Protein 6D12 (pdb70)

Structure (mmCIF, N/CA/C/O backbone):
data_6D12
#
_entry.id   6D12
#
_cell.length_a   47.910
_cell.length_b   34.030
_cell.length_c   95.010
_cell.angle_alpha   90.000
_cell.angle_beta   95.180
_cell.angle_gamma   90.000
#
_symmetry.space_group_name_H-M   'P 1 21 1'
#
loop_
_entity.id
_entity.type
_entity.pdbx_description
1 polymer 'La-related protein 7'
2 polymer 'human 7SK RNA stem-loop 4'
3 water water
#
loop_
_atom_site.group_PDB
_atom_site.id
_atom_site.type_symbol
_atom_site.label_atom_id
_atom_site.label_alt_id
_atom_site.label_comp_id
_atom_site.label_asym_id
_atom_site.label_entity_id
_atom_site.label_seq_id
_atom_site.pdbx_PDB_ins_code
_atom_site.Cartn_x
_atom_site.Car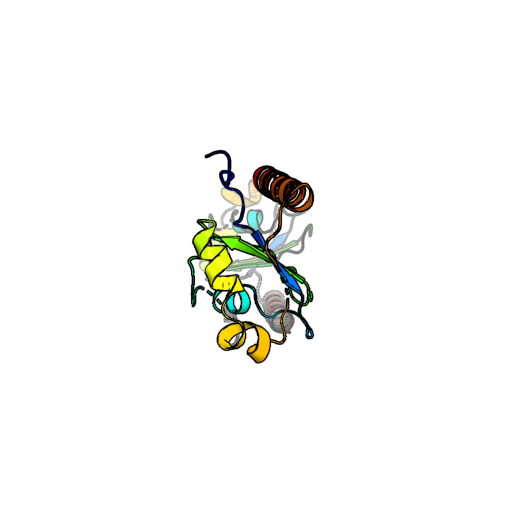tn_y
_atom_site.Cartn_z
_atom_site.occupancy
_atom_site.B_iso_or_equiv
_atom_site.auth_seq_id
_atom_site.auth_comp_id
_atom_site.auth_asym_id
_atom_site.auth_atom_id
_atom_site.pdbx_PDB_model_num
ATOM 1 N N . ALA A 1 3 ? 4.144 -15.766 28.268 1.00 53.07 446 ALA A N 1
ATOM 2 C CA . ALA A 1 3 ? 5.032 -16.875 28.593 1.00 54.90 446 ALA A CA 1
ATOM 3 C C . ALA A 1 3 ? 6.385 -16.748 27.894 1.00 58.74 446 ALA A C 1
ATOM 4 O O . ALA A 1 3 ? 7.385 -17.255 28.401 1.00 65.09 446 ALA A O 1
ATOM 6 N N . THR A 1 4 ? 6.425 -16.069 26.737 1.00 55.54 447 THR A N 1
ATOM 7 C CA . THR A 1 4 ? 7.618 -16.080 25.896 1.00 51.09 447 THR A CA 1
ATOM 8 C C . THR A 1 4 ? 8.084 -14.698 25.450 1.00 50.18 447 THR A C 1
ATOM 9 O O . THR A 1 4 ? 9.048 -14.609 24.680 1.00 48.52 447 THR A O 1
ATOM 13 N N . GLY A 1 5 ? 7.448 -13.621 25.902 1.00 46.76 448 GLY A N 1
ATOM 14 C CA . GLY A 1 5 ? 7.955 -12.298 25.609 1.00 44.89 448 GLY A CA 1
ATOM 15 C C . GLY A 1 5 ? 7.259 -11.630 24.439 1.00 37.77 448 GLY A C 1
ATOM 16 O O . GLY A 1 5 ? 6.187 -12.048 24.001 1.00 39.04 448 GLY A O 1
ATOM 17 N N . PRO A 1 6 ? 7.840 -10.556 23.930 1.00 33.99 449 PRO A N 1
ATOM 18 C CA . PRO A 1 6 ? 7.155 -9.792 22.880 1.00 35.29 449 PRO A CA 1
ATOM 19 C C . PRO A 1 6 ? 7.212 -10.504 21.532 1.00 32.38 449 PRO A C 1
ATOM 20 O O . PRO A 1 6 ? 8.184 -11.181 21.192 1.00 34.78 449 PRO A O 1
ATOM 24 N N . GLN A 1 7 ? 6.127 -10.375 20.777 1.00 32.84 450 GLN A N 1
ATOM 25 C CA . GLN A 1 7 ? 5.946 -11.129 19.545 1.00 35.97 450 GLN A CA 1
ATOM 26 C C . GLN A 1 7 ? 6.523 -10.348 18.369 1.00 34.23 450 GLN A C 1
ATOM 27 O O . GLN A 1 7 ? 6.299 -9.144 18.244 1.00 35.15 450 GLN A O 1
ATOM 29 N N . PHE A 1 8 ? 7.260 -11.026 17.505 1.00 37.21 451 PHE A N 1
ATOM 30 C CA . PHE A 1 8 ? 7.889 -10.304 16.413 1.00 36.29 451 PHE A CA 1
ATOM 31 C C . PHE A 1 8 ? 6.853 -9.683 15.479 1.00 33.02 451 PHE A C 1
ATOM 32 O O . PHE A 1 8 ? 5.913 -10.349 15.044 1.00 37.76 451 PHE A O 1
ATOM 40 N N . VAL A 1 9 ? 7.038 -8.395 15.189 1.00 31.75 452 VAL A N 1
ATOM 41 C CA . VAL A 1 9 ? 6.376 -7.669 14.106 1.00 33.36 452 VAL A CA 1
ATOM 42 C C . VAL A 1 9 ? 7.455 -6.880 13.377 1.00 27.27 452 VAL A C 1
ATOM 43 O O . VAL A 1 9 ? 8.226 -6.165 14.020 1.00 29.86 452 VAL A O 1
ATOM 47 N N . SER A 1 10 ? 7.526 -6.994 12.049 1.00 24.34 453 SER A N 1
ATOM 48 C CA . SER A 1 10 ? 8.493 -6.188 11.300 1.00 28.95 453 SER A CA 1
ATOM 49 C C . SER A 1 10 ? 7.981 -4.767 11.123 1.00 28.21 453 SER A C 1
ATOM 50 O O . SER A 1 10 ? 6.776 -4.544 10.989 1.00 31.01 453 SER A O 1
ATOM 53 N N . GLY A 1 11 ? 8.902 -3.800 11.163 1.00 23.22 454 GLY A N 1
ATOM 54 C CA . GLY A 1 11 ? 8.536 -2.400 11.010 1.00 19.54 454 GLY A CA 1
ATOM 55 C C . GLY A 1 11 ? 8.170 -1.649 12.270 1.00 26.85 454 GLY A C 1
ATOM 56 O O . GLY A 1 11 ? 7.556 -0.576 12.176 1.00 34.75 454 GLY A O 1
ATOM 57 N N . VAL A 1 12 ? 8.492 -2.169 13.453 1.00 19.26 455 VAL A N 1
ATOM 58 C CA . VAL A 1 12 ? 8.043 -1.515 14.678 1.00 21.18 455 VAL A CA 1
ATOM 59 C C . VAL A 1 12 ? 9.207 -1.013 15.532 1.00 25.27 455 VAL A C 1
ATOM 60 O O . VAL A 1 12 ? 8.992 -0.638 16.683 1.00 37.25 455 VAL A O 1
ATOM 64 N N . ILE A 1 13 ? 10.432 -1.022 15.013 1.00 25.04 456 ILE A N 1
ATOM 65 C CA . ILE A 1 13 ? 11.617 -0.611 15.769 1.00 28.13 456 ILE A CA 1
ATOM 66 C C . ILE A 1 13 ? 12.208 0.613 15.076 1.00 29.01 456 ILE A C 1
ATOM 67 O O . ILE A 1 13 ? 12.667 0.526 13.931 1.00 28.16 456 ILE A O 1
ATOM 72 N N . VAL A 1 14 ? 12.181 1.750 15.756 1.00 25.94 457 VAL A N 1
ATOM 73 C CA . VAL A 1 14 ? 12.792 2.993 15.287 1.00 24.74 457 VAL A CA 1
ATOM 74 C C . VAL A 1 14 ? 14.096 3.201 16.037 1.00 28.34 457 VAL A C 1
ATOM 75 O O . VAL A 1 14 ? 14.107 3.218 17.274 1.00 34.97 457 VAL A O 1
ATOM 79 N N . LYS A 1 15 ? 15.191 3.380 15.304 1.00 31.79 458 LYS A N 1
ATOM 80 C CA . LYS A 1 15 ? 16.468 3.783 15.891 1.00 28.65 458 LYS A CA 1
ATOM 81 C C . LYS A 1 15 ? 16.634 5.296 15.811 1.00 27.10 458 LYS A C 1
ATOM 82 O O . LYS A 1 15 ? 16.451 5.891 14.744 1.00 33.00 458 LYS A O 1
ATOM 88 N N . ILE A 1 16 ? 16.989 5.909 16.938 1.00 32.33 459 ILE A N 1
ATOM 89 C CA . ILE A 1 16 ? 17.177 7.348 17.058 1.00 30.47 459 ILE A CA 1
ATOM 90 C C . ILE A 1 16 ? 18.660 7.619 17.273 1.00 35.60 459 ILE A C 1
ATOM 91 O O . ILE A 1 16 ? 19.290 7.007 18.150 1.00 33.89 459 ILE A O 1
ATOM 96 N N . ILE A 1 17 ? 19.206 8.524 16.452 1.00 38.76 460 ILE A N 1
ATOM 97 C CA . ILE A 1 17 ? 20.571 9.045 16.490 1.00 43.73 460 ILE A CA 1
ATOM 98 C C . ILE A 1 17 ? 20.478 10.527 16.846 1.00 44.21 460 ILE A C 1
ATOM 99 O O . ILE A 1 17 ? 19.522 11.208 16.459 1.00 44.27 460 ILE A O 1
ATOM 104 N N . SER A 1 18 ? 21.467 11.033 17.583 1.00 41.50 461 SER A N 1
ATOM 105 C CA . SER A 1 18 ? 21.401 12.409 18.064 1.00 48.01 461 SER A CA 1
ATOM 106 C C . SER A 1 18 ? 22.798 13.023 18.083 1.00 56.01 461 SER A C 1
ATOM 107 O O . SER A 1 18 ? 23.796 12.331 18.319 1.00 56.27 461 SER A O 1
ATOM 110 N N . THR A 1 19 ? 22.858 14.335 17.828 1.00 53.29 462 THR A N 1
ATOM 111 C CA . THR A 1 19 ? 24.132 15.041 17.886 1.00 62.95 462 THR A CA 1
ATOM 112 C C . THR A 1 19 ? 24.581 15.220 19.328 1.00 69.76 462 THR A C 1
ATOM 113 O O . THR A 1 19 ? 25.718 14.882 19.681 1.00 72.97 462 THR A O 1
ATOM 117 N N . GLU A 1 20 ? 23.698 15.741 20.174 1.00 68.46 463 GLU A N 1
ATOM 118 C CA . GLU A 1 20 ? 23.931 15.848 21.608 1.00 68.70 463 GLU A CA 1
ATOM 119 C C . GLU A 1 20 ? 23.384 14.612 22.314 1.00 69.59 463 GLU A C 1
ATOM 120 O O . GLU A 1 20 ? 22.700 13.776 21.709 1.00 66.54 463 GLU A O 1
ATOM 122 N N . PRO A 1 21 ? 23.699 14.430 23.600 1.00 67.94 464 PRO A N 1
ATOM 123 C CA . PRO A 1 21 ? 23.129 13.290 24.334 1.00 58.56 464 PRO A CA 1
ATOM 124 C C . PRO A 1 21 ? 21.607 13.347 24.402 1.00 55.31 464 PRO A C 1
ATOM 125 O O . PRO A 1 21 ? 20.997 14.419 24.425 1.00 51.66 464 PRO A O 1
ATOM 129 N N . LEU A 1 22 ? 20.997 12.166 24.431 1.00 52.09 465 LEU A N 1
ATOM 130 C CA . LEU A 1 22 ? 19.552 12.065 24.482 1.00 52.34 465 LEU A CA 1
ATOM 131 C C . LEU A 1 22 ? 19.025 12.511 25.841 1.00 53.20 465 LEU A C 1
ATOM 132 O O . LEU A 1 22 ? 19.745 12.475 26.838 1.00 52.33 465 LEU A O 1
ATOM 137 N N . PRO A 1 23 ? 17.775 12.952 25.907 1.00 53.92 466 PRO A N 1
ATOM 138 C CA . PRO A 1 23 ? 17.144 13.199 27.205 1.00 56.49 466 PRO A CA 1
ATOM 139 C C . PRO A 1 23 ? 16.769 11.886 27.884 1.00 53.91 466 PRO A C 1
ATOM 140 O O . PRO A 1 23 ? 16.867 10.799 27.311 1.00 47.07 466 PRO A O 1
ATOM 144 N N . GLY A 1 24 ? 16.328 12.008 29.135 1.00 54.97 467 GLY A N 1
ATOM 145 C CA . GLY A 1 24 ? 15.922 10.841 29.888 1.00 47.80 467 GLY A CA 1
ATOM 146 C C . GLY A 1 24 ? 14.898 9.990 29.170 1.00 50.55 467 GLY A C 1
ATOM 147 O O . GLY A 1 24 ? 14.175 10.491 28.300 1.00 51.82 467 GLY A O 1
ATOM 148 N N . ARG A 1 25 ? 14.834 8.702 29.535 1.00 49.56 468 ARG A N 1
ATOM 149 C CA . ARG A 1 25 ? 13.947 7.760 28.857 1.00 40.24 468 ARG A CA 1
ATOM 150 C C . ARG A 1 25 ? 12.488 8.193 28.937 1.00 45.51 468 ARG A C 1
ATOM 151 O O . ARG A 1 25 ? 11.713 7.940 28.001 1.00 44.53 468 ARG A O 1
ATOM 159 N N . LYS A 1 26 ? 12.099 8.850 30.034 1.00 45.58 469 LYS A N 1
ATOM 160 C CA . LYS A 1 26 ? 10.739 9.362 30.139 1.00 46.99 469 LYS A CA 1
ATOM 161 C C . LYS A 1 26 ? 10.496 10.434 29.096 1.00 48.84 469 LYS A C 1
ATOM 162 O O . LYS A 1 26 ? 9.415 10.497 28.501 1.00 53.71 469 LYS A O 1
ATOM 164 N N . GLN A 1 27 ? 11.502 11.269 28.839 1.00 43.85 470 GLN A N 1
ATOM 165 C CA . GLN A 1 27 ? 11.331 12.335 27.860 1.00 50.01 470 GLN A CA 1
ATOM 166 C C . GLN A 1 27 ? 11.223 11.771 26.446 1.00 45.63 470 GLN A C 1
ATOM 167 O O . GLN A 1 27 ? 10.358 12.188 25.666 1.00 47.27 470 GLN A O 1
ATOM 169 N N . VAL A 1 28 ? 12.090 10.821 26.100 1.00 43.74 471 VAL A N 1
ATOM 170 C CA . VAL A 1 28 ? 11.995 10.176 24.794 1.00 45.23 471 VAL A CA 1
ATOM 171 C C . VAL A 1 28 ? 10.642 9.491 24.635 1.00 42.27 471 VAL A C 1
ATOM 172 O O . VAL A 1 28 ? 9.957 9.655 23.616 1.00 40.14 471 VAL A O 1
ATOM 176 N N . ARG A 1 29 ? 10.227 8.729 25.653 1.00 42.25 472 ARG A N 1
ATOM 177 C CA . ARG A 1 29 ? 8.934 8.046 25.608 1.00 41.01 472 ARG A CA 1
ATOM 178 C C . ARG A 1 29 ? 7.789 9.029 25.379 1.00 44.26 472 ARG A C 1
ATOM 179 O O . ARG A 1 29 ? 6.939 8.805 24.519 1.00 42.57 472 ARG A O 1
ATOM 187 N N . ASP A 1 30 ? 7.744 10.121 26.147 1.00 50.22 473 ASP A N 1
ATOM 188 C CA . ASP A 1 30 ? 6.683 11.107 25.956 1.00 50.39 473 ASP A CA 1
ATOM 189 C C . ASP A 1 30 ? 6.738 11.725 24.563 1.00 47.33 473 ASP A C 1
ATOM 190 O O . ASP A 1 30 ? 5.702 11.904 23.918 1.00 50.21 473 ASP A O 1
ATOM 195 N N . THR A 1 31 ? 7.933 12.071 24.087 1.00 42.76 474 THR A N 1
ATOM 196 C CA . THR A 1 31 ? 8.058 12.614 22.738 1.00 41.95 474 THR A CA 1
ATOM 197 C C . THR A 1 31 ? 7.405 11.695 21.716 1.00 42.35 474 THR A C 1
ATOM 198 O O . THR A 1 31 ? 6.660 12.142 20.838 1.00 47.68 474 THR A O 1
ATOM 210 N N . ALA A 1 33 ? 5.224 9.052 22.316 1.00 42.45 476 ALA A N 1
ATOM 211 C CA . ALA A 1 33 ? 3.876 8.627 22.666 1.00 38.40 476 ALA A CA 1
ATOM 212 C C . ALA A 1 33 ? 2.829 9.665 22.317 1.00 39.76 476 ALA A C 1
ATOM 213 O O . ALA A 1 33 ? 1.665 9.305 22.139 1.00 45.41 476 ALA A O 1
ATOM 215 N N . ALA A 1 34 ? 3.210 10.940 22.223 1.00 37.50 477 ALA A N 1
ATOM 216 C CA . ALA A 1 34 ? 2.282 11.955 21.761 1.00 40.01 477 ALA A CA 1
ATOM 217 C C . ALA A 1 34 ? 1.993 11.825 20.277 1.00 38.58 477 ALA A C 1
ATOM 218 O O . ALA A 1 34 ? 1.084 12.494 19.780 1.00 49.54 477 ALA A O 1
ATOM 220 N N . ILE A 1 35 ? 2.745 10.986 19.571 1.00 35.94 478 ILE A N 1
ATOM 221 C CA . ILE A 1 35 ? 2.510 10.688 18.158 1.00 41.63 478 ILE A CA 1
ATOM 222 C C . ILE A 1 35 ? 1.910 9.290 17.977 1.00 41.91 478 ILE A C 1
ATOM 223 O O . ILE A 1 35 ? 0.808 9.142 17.448 1.00 41.56 478 ILE A O 1
ATOM 228 N N . SER A 1 36 ? 2.618 8.256 18.421 1.00 40.28 479 SER A N 1
ATOM 229 C CA . SER A 1 36 ? 2.202 6.874 18.225 1.00 41.65 479 SER A CA 1
ATOM 230 C C . SER A 1 36 ? 2.138 6.156 19.568 1.00 37.61 479 SER A C 1
ATOM 231 O O . SER A 1 36 ? 2.494 6.702 20.610 1.00 40.35 479 SER A O 1
ATOM 234 N N . GLU A 1 37 ? 1.695 4.903 19.514 1.00 41.18 480 GLU A N 1
ATOM 235 C CA . GLU A 1 37 ? 1.596 4.028 20.677 1.00 44.76 480 GLU A CA 1
ATOM 236 C C . GLU A 1 37 ? 2.954 3.356 20.867 1.00 45.06 480 GLU A C 1
ATOM 237 O O . GLU A 1 37 ? 3.305 2.417 20.145 1.00 45.04 480 GLU A O 1
ATOM 243 N N . VAL A 1 38 ? 3.737 3.868 21.828 1.00 41.89 481 VAL A N 1
ATOM 244 C CA . VAL A 1 38 ? 5.048 3.315 22.146 1.00 37.15 481 VAL A CA 1
ATOM 245 C C . VAL A 1 38 ? 4.842 2.107 23.033 1.00 41.11 481 VAL A C 1
ATOM 246 O O . VAL A 1 38 ? 3.943 2.085 23.876 1.00 50.24 481 VAL A O 1
ATOM 250 N N . LEU A 1 39 ? 5.686 1.095 22.865 1.00 40.10 482 LEU A N 1
ATOM 251 C CA . LEU A 1 39 ? 5.717 -0.017 23.808 1.00 33.41 482 LEU A CA 1
ATOM 252 C C . LEU A 1 39 ? 6.953 0.008 24.679 1.00 38.89 482 LEU A C 1
ATOM 253 O O . LEU A 1 39 ? 6.865 -0.272 25.874 1.00 47.60 482 LEU A O 1
ATOM 258 N N . TYR A 1 40 ? 8.100 0.378 24.127 1.00 33.41 483 TYR A N 1
ATOM 259 C CA . TYR A 1 40 ? 9.312 0.242 24.919 1.00 29.93 483 TYR A CA 1
ATOM 260 C C . TYR A 1 40 ? 10.352 1.202 24.381 1.00 30.04 483 TYR A C 1
ATOM 261 O O . TYR A 1 40 ? 10.481 1.372 23.162 1.00 26.25 483 TYR A O 1
ATOM 270 N N . VAL A 1 41 ? 11.121 1.792 25.284 1.00 26.76 484 VAL A N 1
ATOM 271 C CA . VAL A 1 41 ? 12.180 2.719 24.901 1.00 32.38 484 VAL A CA 1
ATOM 272 C C . VAL A 1 41 ? 13.494 2.238 25.501 1.00 30.59 484 VAL A C 1
ATOM 273 O O . VAL A 1 41 ? 13.702 2.318 26.714 1.00 30.59 484 VAL A O 1
ATOM 277 N N . ASP A 1 42 ? 14.375 1.754 24.652 1.00 29.62 485 ASP A N 1
ATOM 278 C CA . ASP A 1 42 ? 15.621 1.112 25.040 1.00 33.23 485 ASP A CA 1
ATOM 279 C C . ASP A 1 42 ? 16.718 2.175 24.975 1.00 37.14 485 ASP A C 1
ATOM 280 O O . ASP A 1 42 ? 17.164 2.577 23.886 1.00 33.54 485 ASP A O 1
ATOM 285 N N . LEU A 1 43 ? 17.122 2.656 26.151 1.00 36.92 486 LEU A N 1
ATOM 286 C CA . LEU A 1 43 ? 17.983 3.831 26.229 1.00 37.44 486 LEU A CA 1
ATOM 287 C C . LEU A 1 43 ? 18.924 3.696 27.414 1.00 46.77 486 LEU A C 1
ATOM 288 O O . LEU A 1 43 ? 18.470 3.663 28.563 1.00 50.18 486 LEU A O 1
ATOM 293 N N . LEU A 1 44 ? 20.227 3.636 27.129 1.00 47.57 487 LEU A N 1
ATOM 294 C CA . LEU A 1 44 ? 21.236 3.705 28.177 1.00 51.37 487 LEU A CA 1
ATOM 295 C C . LEU A 1 44 ? 21.481 5.164 28.548 1.00 53.35 487 LEU A C 1
ATOM 296 O O . LEU A 1 44 ? 21.666 6.017 27.669 1.00 46.27 487 LEU A O 1
ATOM 298 N N . GLU A 1 45 ? 21.475 5.445 29.852 1.00 50.49 488 GLU A N 1
ATOM 299 C CA . GLU A 1 45 ? 21.577 6.814 30.343 1.00 56.66 488 GLU A CA 1
ATOM 300 C C . GLU A 1 45 ? 22.739 7.549 29.685 1.00 59.39 488 GLU A C 1
ATOM 301 O O . GLU A 1 45 ? 23.888 7.101 29.748 1.00 55.14 488 GLU A O 1
ATOM 303 N N . GLY A 1 46 ? 22.424 8.666 29.027 1.00 58.85 489 GLY A N 1
ATOM 304 C CA . GLY A 1 46 ? 23.422 9.516 28.414 1.00 61.04 489 GLY A CA 1
ATOM 305 C C . GLY A 1 46 ? 23.911 9.100 27.040 1.00 62.78 489 GLY A C 1
ATOM 306 O O . GLY A 1 46 ? 24.723 9.830 26.452 1.00 66.12 489 GLY A O 1
ATOM 307 N N . ASP A 1 47 ? 23.464 7.959 26.512 1.00 56.23 490 ASP A N 1
ATOM 308 C CA . ASP A 1 47 ? 23.909 7.509 25.200 1.00 51.61 490 ASP A CA 1
ATOM 309 C C . ASP A 1 47 ? 23.520 8.521 24.121 1.00 50.43 490 ASP A C 1
ATOM 310 O O . ASP A 1 47 ? 22.678 9.403 24.323 1.00 43.97 490 ASP A O 1
ATOM 315 N N . THR A 1 48 ? 24.161 8.383 22.959 1.00 55.10 491 THR A N 1
ATOM 316 C CA . THR A 1 48 ? 23.853 9.179 21.780 1.00 54.15 491 THR A CA 1
ATOM 317 C C . THR A 1 48 ? 22.857 8.495 20.859 1.00 49.32 491 THR A C 1
ATOM 318 O O . THR A 1 48 ? 22.379 9.118 19.906 1.00 54.08 491 THR A O 1
ATOM 322 N N . GLU A 1 49 ? 22.556 7.229 21.101 1.00 44.72 492 GLU A N 1
ATOM 323 C CA . GLU A 1 49 ? 21.621 6.491 20.278 1.00 44.59 492 GLU A CA 1
ATOM 324 C C . GLU A 1 49 ? 20.657 5.740 21.186 1.00 47.75 492 GLU A C 1
ATOM 325 O O . GLU A 1 49 ? 20.956 5.458 22.350 1.00 51.57 492 GLU A O 1
ATOM 331 N N . CYS A 1 50 ? 19.477 5.442 20.653 1.00 42.65 493 CYS A N 1
ATOM 332 C CA . CYS A 1 50 ? 18.515 4.653 21.412 1.00 39.59 493 CYS A CA 1
ATOM 333 C C . CYS A 1 50 ? 17.536 4.027 20.438 1.00 37.59 493 CYS A C 1
ATOM 334 O O . CYS A 1 50 ? 17.519 4.358 19.252 1.00 35.16 493 CYS A O 1
ATOM 337 N N . HIS A 1 51 ? 16.733 3.094 20.944 1.00 32.58 494 HIS A N 1
ATOM 338 C CA . HIS A 1 51 ? 15.737 2.446 20.102 1.00 30.50 494 HIS A CA 1
ATOM 339 C C . HIS A 1 51 ? 14.374 2.574 20.761 1.00 28.82 494 HIS A C 1
ATOM 340 O O . HIS A 1 51 ? 14.269 2.642 21.987 1.00 35.33 494 HIS A O 1
ATOM 347 N N . ALA A 1 52 ? 13.326 2.619 19.946 1.00 26.78 495 ALA A N 1
ATOM 348 C CA . ALA A 1 52 ? 11.955 2.637 20.464 1.00 26.01 495 ALA A CA 1
ATOM 349 C C . ALA A 1 52 ? 11.113 1.635 19.695 1.00 25.78 495 ALA A C 1
ATOM 350 O O . ALA A 1 52 ? 11.192 1.575 18.462 1.00 27.50 495 ALA A O 1
ATOM 352 N N . ARG A 1 53 ? 10.338 0.826 20.417 1.00 25.16 496 ARG A N 1
ATOM 353 C CA . ARG A 1 53 ? 9.528 -0.221 19.814 1.00 25.29 496 ARG A CA 1
ATOM 354 C C . ARG A 1 53 ? 8.054 0.104 19.998 1.00 28.43 496 ARG A C 1
ATOM 355 O O . ARG A 1 53 ? 7.607 0.414 21.117 1.00 29.82 496 ARG A O 1
ATOM 363 N N . PHE A 1 54 ? 7.315 0.002 18.898 1.00 25.39 497 PHE A N 1
ATOM 364 C CA . PHE A 1 54 ? 5.928 0.405 18.757 1.00 27.21 497 PHE A CA 1
ATOM 365 C C . PHE A 1 54 ? 5.030 -0.824 18.610 1.00 29.19 497 PHE A C 1
ATOM 366 O O . PHE A 1 54 ? 5.487 -1.933 18.337 1.00 32.76 497 PHE A O 1
ATOM 374 N N . LYS A 1 55 ? 3.728 -0.606 18.773 1.00 30.93 498 LYS A N 1
ATOM 375 C CA . LYS A 1 55 ? 2.781 -1.708 18.688 1.00 28.33 498 LYS A CA 1
ATOM 376 C C . LYS A 1 55 ? 2.635 -2.219 17.255 1.00 30.62 498 LYS A C 1
ATOM 377 O O . LYS A 1 55 ? 2.566 -3.438 17.040 1.00 30.59 498 LYS A O 1
ATOM 383 N N . THR A 1 56 ? 2.603 -1.325 16.264 1.00 34.85 499 THR A N 1
ATOM 384 C CA . THR A 1 56 ? 2.341 -1.687 14.871 1.00 32.77 499 THR A CA 1
ATOM 385 C C . THR A 1 56 ? 3.309 -0.962 13.926 1.00 28.27 499 THR A C 1
ATOM 386 O O . THR A 1 56 ? 3.922 0.028 14.312 1.00 24.88 499 THR A O 1
ATOM 390 N N . PRO A 1 57 ? 3.426 -1.450 12.683 1.00 28.50 500 PRO A N 1
ATOM 391 C CA . PRO A 1 57 ? 4.261 -0.704 11.716 1.00 26.77 500 PRO A CA 1
ATOM 392 C C . PRO A 1 57 ? 3.767 0.698 11.459 1.00 30.71 500 PRO A C 1
ATOM 393 O O . PRO A 1 57 ? 4.580 1.617 11.302 1.00 33.67 500 PRO A O 1
ATOM 397 N N . LEU A 1 58 ? 2.449 0.897 11.429 1.00 27.65 501 LEU A N 1
ATOM 398 C CA . LEU A 1 58 ? 1.922 2.223 11.164 1.00 26.82 501 LEU A CA 1
ATOM 399 C C . LEU A 1 58 ? 2.310 3.203 12.263 1.00 29.30 501 LEU A C 1
ATOM 400 O O . LEU A 1 58 ? 2.607 4.363 11.969 1.00 32.61 501 LEU A O 1
ATOM 405 N N . ASP A 1 59 ? 2.276 2.777 13.540 1.00 30.19 502 ASP A N 1
ATOM 406 C CA . ASP A 1 59 ? 2.731 3.656 14.630 1.00 29.64 502 ASP A CA 1
ATOM 407 C C . ASP A 1 59 ? 4.142 4.168 14.353 1.00 33.81 502 ASP A C 1
ATOM 408 O O . ASP A 1 59 ? 4.425 5.370 14.447 1.00 37.89 502 ASP A O 1
ATOM 413 N N . ALA A 1 60 ? 5.033 3.247 13.980 1.00 27.91 503 ALA A N 1
ATOM 414 C CA . ALA A 1 60 ? 6.424 3.588 13.748 1.00 31.08 503 ALA A CA 1
ATOM 415 C C . ALA A 1 60 ? 6.555 4.525 12.561 1.00 34.79 503 ALA A C 1
ATOM 416 O O . ALA A 1 60 ? 7.382 5.445 12.571 1.00 36.79 503 ALA A O 1
ATOM 418 N N . LEU A 1 61 ? 5.734 4.310 11.529 1.00 32.83 504 LEU A N 1
ATOM 419 C CA . LEU A 1 61 ? 5.785 5.186 10.364 1.00 36.73 504 LEU A CA 1
ATOM 420 C C . LEU A 1 61 ? 5.269 6.583 10.698 1.00 33.95 504 LEU A C 1
ATOM 421 O O . LEU A 1 61 ? 5.810 7.585 10.219 1.00 37.55 504 LEU A O 1
ATOM 426 N N . ALA A 1 62 ? 4.211 6.673 11.498 1.00 34.82 505 ALA A N 1
ATOM 427 C CA . ALA A 1 62 ? 3.765 7.983 11.963 1.00 40.01 505 ALA A CA 1
ATOM 428 C C . ALA A 1 62 ? 4.870 8.690 12.726 1.00 33.07 505 ALA A C 1
ATOM 429 O O . ALA A 1 62 ? 4.998 9.914 12.654 1.00 31.63 505 ALA A O 1
ATOM 431 N N . VAL A 1 63 ? 5.686 7.946 13.461 1.00 31.15 506 VAL A N 1
ATOM 432 C CA . VAL A 1 63 ? 6.768 8.638 14.141 1.00 32.52 506 VAL A CA 1
ATOM 433 C C . VAL A 1 63 ? 7.814 9.093 13.139 1.00 30.88 506 VAL A C 1
ATOM 434 O O . VAL A 1 63 ? 8.294 10.224 13.217 1.00 31.05 506 VAL A O 1
ATOM 438 N N . ILE A 1 64 ? 8.179 8.253 12.164 1.00 39.75 507 ILE A N 1
ATOM 439 C CA . ILE A 1 64 ? 9.172 8.757 11.220 1.00 27.90 507 ILE A CA 1
ATOM 440 C C . ILE A 1 64 ? 8.608 9.844 10.308 1.00 33.41 507 ILE A C 1
ATOM 441 O O . ILE A 1 64 ? 9.376 10.630 9.761 1.00 37.00 507 ILE A O 1
ATOM 446 N N . ASN A 1 65 ? 7.292 9.935 10.133 1.00 32.22 508 ASN A N 1
ATOM 447 C CA . ASN A 1 65 ? 6.740 10.971 9.275 1.00 31.99 508 ASN A CA 1
ATOM 448 C C . ASN A 1 65 ? 6.509 12.292 10.003 1.00 35.37 508 ASN A C 1
ATOM 449 O O . ASN A 1 65 ? 6.121 13.280 9.364 1.00 36.42 508 ASN A O 1
ATOM 454 N N . ALA A 1 66 ? 6.726 12.334 11.318 1.00 33.82 509 ALA A N 1
ATOM 455 C CA . ALA A 1 66 ? 6.487 13.540 12.105 1.00 36.31 509 ALA A CA 1
ATOM 456 C C . ALA A 1 66 ? 7.713 14.456 12.060 1.00 53.37 509 ALA A C 1
ATOM 457 O O . ALA A 1 66 ? 8.365 14.733 13.066 1.00 48.55 509 ALA A O 1
ATOM 459 N N . TYR A 1 67 ? 8.026 14.924 10.850 1.00 61.61 510 TYR A N 1
ATOM 460 C CA . TYR A 1 67 ? 9.123 15.871 10.689 1.00 67.08 510 TYR A CA 1
ATOM 461 C C . TYR A 1 67 ? 8.914 17.105 11.556 1.00 64.12 510 TYR A C 1
ATOM 462 O O . TYR A 1 67 ? 9.827 17.539 12.270 1.00 63.02 510 TYR A O 1
ATOM 471 N N . THR A 1 68 ? 7.714 17.686 11.495 1.00 62.74 511 THR A N 1
ATOM 472 C CA . THR A 1 68 ? 7.386 18.835 12.333 1.00 66.32 511 THR A CA 1
ATOM 473 C C . THR A 1 68 ? 7.701 18.542 13.793 1.00 66.66 511 THR A C 1
ATOM 474 O O . THR A 1 68 ? 8.562 19.184 14.403 1.00 69.03 511 THR A O 1
ATOM 478 N N . GLU A 1 69 ? 7.031 17.534 14.352 1.00 61.82 512 GLU A N 1
ATOM 479 C CA . GLU A 1 69 ? 6.961 17.350 15.793 1.00 61.73 512 GLU A CA 1
ATOM 480 C C . GLU A 1 69 ? 8.253 16.813 16.410 1.00 63.29 512 GLU A C 1
ATOM 481 O O . GLU A 1 69 ? 8.418 16.927 17.637 1.00 71.10 512 GLU A O 1
ATOM 483 N N . ILE A 1 70 ? 9.173 16.237 15.614 1.00 52.46 513 ILE A N 1
ATOM 484 C CA . ILE A 1 70 ? 10.418 15.699 16.177 1.00 46.41 513 ILE A CA 1
ATOM 485 C C . ILE A 1 70 ? 11.675 16.206 15.483 1.00 49.54 513 ILE A C 1
ATOM 486 O O . ILE A 1 70 ? 12.522 16.854 16.108 1.00 53.39 513 ILE A O 1
ATOM 491 N N . ASN A 1 71 ? 11.810 15.898 14.191 1.00 47.85 514 ASN A N 1
ATOM 492 C CA . ASN A 1 71 ? 13.059 16.150 13.475 1.00 45.14 514 ASN A CA 1
ATOM 493 C C . ASN A 1 71 ? 13.540 17.588 13.650 1.00 50.59 514 ASN A C 1
ATOM 494 O O . ASN A 1 71 ? 14.741 17.831 13.811 1.00 55.61 514 ASN A O 1
ATOM 499 N N . LYS A 1 72 ? 12.617 18.560 13.646 1.00 52.04 515 LYS A N 1
ATOM 500 C CA . LYS A 1 72 ? 12.992 19.965 13.782 1.00 54.67 515 LYS A CA 1
ATOM 501 C C . LYS A 1 72 ? 13.118 20.420 15.234 1.00 53.83 515 LYS A C 1
ATOM 502 O O . LYS A 1 72 ? 13.944 21.288 15.531 1.00 56.87 515 LYS A O 1
ATOM 508 N N . LYS A 1 73 ? 12.319 19.860 16.146 1.00 58.73 516 LYS A N 1
ATOM 509 C CA . LYS A 1 73 ? 12.389 20.232 17.560 1.00 58.21 516 LYS A CA 1
ATOM 510 C C . LYS A 1 73 ? 13.604 19.607 18.252 1.00 56.78 516 LYS A C 1
ATOM 511 O O . LYS A 1 73 ? 14.295 20.284 19.021 1.00 56.56 516 LYS A O 1
ATOM 517 N N . HIS A 1 74 ? 13.876 18.322 17.990 1.00 52.67 517 HIS A N 1
ATOM 518 C CA . HIS A 1 74 ? 15.091 17.632 18.429 1.00 51.46 517 HIS A CA 1
ATOM 519 C C . HIS A 1 74 ? 15.886 17.234 17.200 1.00 54.74 517 HIS A C 1
ATOM 520 O O . HIS A 1 74 ? 15.351 16.576 16.300 1.00 63.03 517 HIS A O 1
ATOM 527 N N . CYS A 1 75 ? 17.163 17.593 17.163 1.00 53.59 518 CYS A N 1
ATOM 528 C CA . CYS A 1 75 ? 17.950 17.301 15.968 1.00 58.34 518 CYS A CA 1
ATOM 529 C C . CYS A 1 75 ? 18.380 15.834 16.004 1.00 55.12 518 CYS A C 1
ATOM 530 O O . CYS A 1 75 ? 19.530 15.471 16.279 1.00 52.82 518 CYS A O 1
ATOM 533 N N . TRP A 1 76 ? 17.386 14.990 15.728 1.00 48.46 519 TRP A N 1
ATOM 534 C CA . TRP A 1 76 ? 17.502 13.543 15.693 1.00 45.04 519 TRP A CA 1
ATOM 535 C C . TRP A 1 76 ? 17.359 13.047 14.264 1.00 46.87 519 TRP A C 1
ATOM 536 O O . TRP A 1 76 ? 16.530 13.556 13.501 1.00 45.12 519 TRP A O 1
ATOM 547 N N . LYS A 1 77 ? 18.179 12.058 13.917 1.00 46.80 520 LYS A N 1
ATOM 548 C CA . LYS A 1 77 ? 17.969 11.232 12.742 1.00 42.10 520 LYS A CA 1
ATOM 549 C C . LYS A 1 77 ? 17.216 9.985 13.184 1.00 36.68 520 LYS A C 1
ATOM 550 O O . LYS A 1 77 ? 17.499 9.419 14.241 1.00 39.39 520 LYS A O 1
ATOM 562 N N . GLU A 1 79 ? 15.288 6.115 11.935 1.00 27.48 522 GLU A N 1
ATOM 563 C CA . GLU A 1 79 ? 15.050 5.157 10.865 1.00 31.24 522 GLU A CA 1
ATOM 564 C C . GLU A 1 79 ? 14.281 3.955 11.397 1.00 30.54 522 GLU A C 1
ATOM 565 O O . GLU A 1 79 ? 14.370 3.608 12.579 1.00 31.34 522 GLU A O 1
ATOM 571 N N . ILE A 1 80 ? 13.494 3.336 10.530 1.00 30.12 523 ILE A N 1
ATOM 572 C CA . ILE A 1 80 ? 12.811 2.094 10.881 1.00 27.68 523 ILE A CA 1
ATOM 573 C C . ILE A 1 80 ? 13.723 0.943 10.483 1.00 26.79 523 ILE A C 1
ATOM 574 O O . ILE A 1 80 ? 14.076 0.790 9.305 1.00 27.75 523 ILE A O 1
ATOM 579 N N . LEU A 1 81 ? 14.131 0.145 11.462 1.00 29.63 524 LEU A N 1
ATOM 580 C CA . LEU A 1 81 ? 14.998 -0.987 11.166 1.00 31.36 524 LEU A CA 1
ATOM 581 C C . LEU A 1 81 ? 14.295 -1.956 10.222 1.00 33.82 524 LEU A C 1
ATOM 582 O O . LEU A 1 81 ? 13.061 -2.056 10.185 1.00 28.63 524 LEU A O 1
ATOM 587 N N . SER A 1 82 ? 15.101 -2.667 9.449 1.00 31.26 525 SER A N 1
ATOM 588 C CA . SER A 1 82 ? 14.612 -3.738 8.600 1.00 33.86 525 SER A CA 1
ATOM 589 C C . SER A 1 82 ? 15.778 -4.683 8.346 1.00 30.53 525 SER A C 1
ATOM 590 O O . SER A 1 82 ? 16.934 -4.356 8.627 1.00 28.84 525 SER A O 1
ATOM 593 N N . GLY A 1 83 ? 15.457 -5.860 7.811 1.00 31.94 526 GLY A N 1
ATOM 594 C CA . GLY A 1 83 ? 16.482 -6.821 7.437 1.00 20.92 526 GLY A CA 1
ATOM 595 C C . GLY A 1 83 ? 17.313 -7.249 8.624 1.00 27.07 526 GLY A C 1
ATOM 596 O O . GLY A 1 83 ? 16.792 -7.481 9.721 1.00 23.29 526 GLY A O 1
ATOM 597 N N . ASP A 1 84 ? 18.636 -7.306 8.421 1.00 25.09 527 ASP A N 1
ATOM 598 C CA . ASP A 1 84 ? 19.507 -7.910 9.421 1.00 30.19 527 ASP A CA 1
ATOM 599 C C . ASP A 1 84 ? 19.649 -7.040 10.672 1.00 38.04 527 ASP A C 1
ATOM 600 O O . ASP A 1 84 ? 19.742 -7.582 11.782 1.00 36.52 527 ASP A O 1
ATOM 605 N N . HIS A 1 85 ? 19.641 -5.704 10.538 1.00 39.58 528 HIS A N 1
ATOM 606 C CA . HIS A 1 85 ? 19.654 -4.859 11.735 1.00 35.19 528 HIS A CA 1
ATOM 607 C C . HIS A 1 85 ? 18.413 -5.077 12.581 1.00 29.69 528 HIS A C 1
ATOM 608 O O . HIS A 1 85 ? 18.499 -5.142 13.805 1.00 26.19 528 HIS A O 1
ATOM 615 N N . GLU A 1 86 ? 17.241 -5.144 11.949 1.00 30.64 529 GLU A N 1
ATOM 616 C CA . GLU A 1 86 ? 16.018 -5.427 12.688 1.00 23.74 529 GLU A CA 1
ATOM 617 C C . GLU A 1 86 ? 16.129 -6.771 13.377 1.00 26.16 529 GLU A C 1
ATOM 618 O O . GLU A 1 86 ? 15.785 -6.923 14.566 1.00 26.51 529 GLU A O 1
ATOM 624 N N . GLN A 1 87 ? 16.638 -7.755 12.641 1.00 25.44 530 GLN A N 1
ATOM 625 C CA . GLN A 1 87 ? 16.824 -9.086 13.207 1.00 30.84 530 GLN A CA 1
ATOM 626 C C . GLN A 1 87 ? 17.711 -9.057 14.449 1.00 36.97 530 GLN A C 1
ATOM 627 O O . GLN A 1 87 ? 17.383 -9.668 15.489 1.00 33.91 530 GLN A O 1
ATOM 633 N N . ARG A 1 88 ? 18.835 -8.342 14.365 1.00 30.81 531 ARG A N 1
ATOM 634 C CA . ARG A 1 88 ? 19.712 -8.315 15.515 1.00 31.34 531 ARG A CA 1
ATOM 635 C C . ARG A 1 88 ? 19.058 -7.566 16.669 1.00 32.48 531 ARG A C 1
ATOM 636 O O . ARG A 1 88 ? 19.190 -7.966 17.827 1.00 32.05 531 ARG A O 1
ATOM 644 N N . TYR A 1 89 ? 18.324 -6.485 16.387 1.00 31.17 532 TYR A N 1
ATOM 645 C CA . TYR A 1 89 ? 17.639 -5.827 17.493 1.00 33.65 532 TYR A CA 1
ATOM 646 C C . TYR A 1 89 ? 16.667 -6.775 18.180 1.00 34.45 532 TYR A C 1
ATOM 647 O O . TYR A 1 89 ? 16.511 -6.723 19.406 1.00 38.19 532 TYR A O 1
ATOM 656 N N . TRP A 1 90 ? 16.022 -7.670 17.435 1.00 30.54 533 TRP A N 1
ATOM 657 C CA . TRP A 1 90 ? 15.171 -8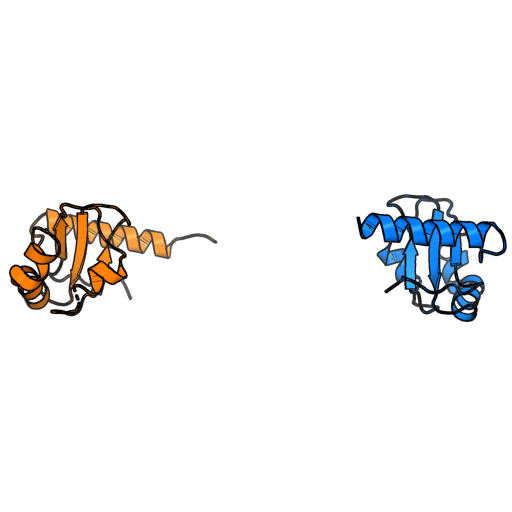.626 18.151 1.00 37.25 533 TRP A CA 1
ATOM 658 C C . TRP A 1 90 ? 15.992 -9.667 18.924 1.00 30.00 533 TRP A C 1
ATOM 659 O O . TRP A 1 90 ? 15.573 -10.092 20.008 1.00 31.50 533 TRP A O 1
ATOM 670 N N . GLN A 1 91 ? 17.167 -10.071 18.427 1.00 34.31 534 GLN A N 1
ATOM 671 C CA . GLN A 1 91 ? 18.019 -10.909 19.280 1.00 38.37 534 GLN A CA 1
ATOM 672 C C . GLN A 1 91 ? 18.371 -10.172 20.565 1.00 41.92 534 GLN A C 1
ATOM 673 O O . GLN A 1 91 ? 18.437 -10.772 21.650 1.00 44.04 534 GLN A O 1
ATOM 679 N N . LYS A 1 92 ? 18.630 -8.869 20.446 1.00 39.16 535 LYS A N 1
ATOM 680 C CA . LYS A 1 92 ? 18.928 -8.052 21.614 1.00 40.53 535 LYS A CA 1
ATOM 681 C C . LYS A 1 92 ? 17.764 -8.057 22.593 1.00 38.20 535 LYS A C 1
ATOM 682 O O . LYS A 1 92 ? 17.975 -8.125 23.811 1.00 37.96 535 LYS A O 1
ATOM 688 N N . ILE A 1 93 ? 16.529 -7.989 22.077 1.00 33.36 536 ILE A N 1
ATOM 689 C CA . ILE A 1 93 ? 15.358 -8.088 22.952 1.00 30.20 536 ILE A CA 1
ATOM 690 C C . ILE A 1 93 ? 15.400 -9.387 23.729 1.00 33.81 536 ILE A C 1
ATOM 691 O O . ILE A 1 93 ? 15.193 -9.404 24.953 1.00 34.13 536 ILE A O 1
ATOM 696 N N . LEU A 1 94 ? 15.628 -10.502 23.017 1.00 35.04 537 LEU A N 1
ATOM 697 C CA . LEU A 1 94 ? 15.613 -11.818 23.660 1.00 34.80 537 LEU A CA 1
ATOM 698 C C . LEU A 1 94 ? 16.652 -11.887 24.762 1.00 39.66 537 LEU A C 1
ATOM 699 O O . LEU A 1 94 ? 16.383 -12.389 25.864 1.00 41.02 537 LEU A O 1
ATOM 701 N N . VAL A 1 95 ? 17.844 -11.360 24.481 1.00 40.49 538 VAL A N 1
ATOM 702 C CA . VAL A 1 95 ? 18.934 -11.398 25.449 1.00 44.47 538 VAL A CA 1
ATOM 703 C C . VAL A 1 95 ? 18.602 -10.539 26.665 1.00 49.97 538 VAL A C 1
ATOM 704 O O . VAL A 1 95 ? 18.794 -10.962 27.812 1.00 53.63 538 VAL A O 1
ATOM 708 N N . ASP A 1 96 ? 18.102 -9.318 26.435 1.00 45.42 539 ASP A N 1
ATOM 709 C CA . ASP A 1 96 ? 17.735 -8.434 27.543 1.00 40.17 539 ASP A CA 1
ATOM 710 C C . ASP A 1 96 ? 16.685 -9.087 28.433 1.00 39.90 539 ASP A C 1
ATOM 711 O O . ASP A 1 96 ? 16.773 -9.048 29.669 1.00 44.18 539 ASP A O 1
ATOM 716 N N . ARG A 1 97 ? 15.656 -9.665 27.810 1.00 38.05 540 ARG A N 1
ATOM 717 C CA . ARG A 1 97 ? 14.607 -10.326 28.572 1.00 36.72 540 ARG A CA 1
ATOM 718 C C . ARG A 1 97 ? 15.176 -11.479 29.380 1.00 36.33 540 ARG A C 1
ATOM 719 O O . ARG A 1 97 ? 14.947 -11.571 30.592 1.00 46.75 540 ARG A O 1
ATOM 727 N N . GLN A 1 98 ? 15.931 -12.367 28.728 1.00 40.61 541 GLN A N 1
ATOM 728 C CA . GLN A 1 98 ? 16.474 -13.510 29.450 1.00 44.46 541 GLN A CA 1
ATOM 729 C C . GLN A 1 98 ? 17.344 -13.057 30.606 1.00 46.84 541 GLN A C 1
ATOM 730 O O . GLN A 1 98 ? 17.347 -13.693 31.663 1.00 55.53 541 GLN A O 1
ATOM 732 N N . ALA A 1 99 ? 18.061 -11.945 30.434 1.00 46.44 542 ALA A N 1
ATOM 733 C CA . ALA A 1 99 ? 18.950 -11.461 31.482 1.00 49.66 542 ALA A CA 1
ATOM 734 C C . ALA A 1 99 ? 18.160 -10.939 32.670 1.00 57.86 542 ALA A C 1
ATOM 735 O O . ALA A 1 99 ? 18.509 -11.218 33.825 1.00 59.85 542 ALA A O 1
ATOM 737 N N . LYS A 1 100 ? 17.098 -10.168 32.406 1.00 58.16 543 LYS A N 1
ATOM 738 C CA . LYS A 1 100 ? 16.291 -9.664 33.511 1.00 57.60 543 LYS A CA 1
ATOM 739 C C . LYS A 1 100 ? 15.575 -10.794 34.226 1.00 58.87 543 LYS A C 1
ATOM 740 O O . LYS A 1 100 ? 15.390 -10.735 35.447 1.00 64.41 543 LYS A O 1
ATOM 746 N N . LEU A 1 101 ? 15.177 -11.832 33.488 1.00 54.40 544 LEU A N 1
ATOM 747 C CA . LEU A 1 101 ? 14.601 -13.000 34.143 1.00 58.41 544 LEU A CA 1
ATOM 748 C C . LEU A 1 101 ? 15.641 -13.724 34.997 1.00 65.99 544 LEU A C 1
ATOM 749 O O . LEU A 1 101 ? 15.286 -14.401 35.970 1.00 70.29 544 LEU A O 1
ATOM 754 N N . ASN A 1 102 ? 16.922 -13.573 34.675 1.00 66.31 545 ASN A N 1
ATOM 755 C CA . ASN A 1 102 ? 17.985 -14.131 35.503 1.00 68.39 545 ASN A CA 1
ATOM 756 C C . ASN A 1 102 ? 18.705 -13.037 36.282 1.00 68.23 545 ASN A C 1
ATOM 757 O O . ASN A 1 102 ? 18.857 -13.128 37.500 1.00 71.91 545 ASN A O 1
ATOM 762 N N . ALA B 1 3 ? -5.091 14.241 81.627 1.00 53.86 446 ALA B N 1
ATOM 763 C CA . ALA B 1 3 ? -4.753 15.494 80.952 1.00 58.18 446 ALA B CA 1
ATOM 764 C C . ALA B 1 3 ? -3.318 15.866 81.275 1.00 59.65 446 ALA B C 1
ATOM 765 O O . ALA B 1 3 ? -2.543 16.228 80.389 1.00 63.71 446 ALA B O 1
ATOM 767 N N . THR B 1 4 ? -2.967 15.761 82.556 1.00 55.50 447 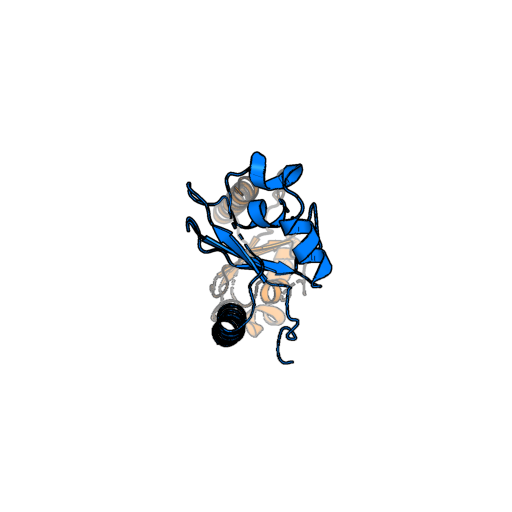THR B N 1
ATOM 768 C CA . THR B 1 4 ? -1.611 16.021 83.021 1.00 53.77 447 THR B CA 1
ATOM 769 C C . THR B 1 4 ? -0.875 14.750 83.443 1.00 53.45 447 THR B C 1
ATOM 770 O O . THR B 1 4 ? 0.219 14.843 84.010 1.00 53.82 447 THR B O 1
ATOM 772 N N . GLY B 1 5 ? -1.436 13.570 83.176 1.00 44.37 448 GLY B N 1
ATOM 773 C CA . GLY B 1 5 ? -0.786 12.324 83.509 1.00 37.60 448 GLY B CA 1
ATOM 774 C C . GLY B 1 5 ? -1.502 11.582 84.625 1.00 32.09 448 GLY B C 1
ATOM 775 O O . GLY B 1 5 ? -2.506 12.054 85.160 1.00 36.80 448 GLY B O 1
ATOM 776 N N . PRO B 1 6 ? -1.018 10.392 84.977 1.00 29.80 449 PRO B N 1
ATOM 777 C CA . PRO B 1 6 ? -1.608 9.666 86.111 1.00 29.21 449 PRO B CA 1
ATOM 778 C C . PRO B 1 6 ? -1.590 10.535 87.360 1.00 33.19 449 PRO B C 1
ATOM 779 O O . PRO B 1 6 ? -0.618 11.249 87.632 1.00 33.15 449 PRO B O 1
ATOM 783 N N . GLN B 1 7 ? -2.682 10.492 88.110 1.00 32.57 450 GLN B N 1
ATOM 784 C CA . GLN B 1 7 ? -2.849 11.362 89.268 1.00 39.50 450 GLN B CA 1
ATOM 785 C C . GLN B 1 7 ? -2.474 10.591 90.526 1.00 31.07 450 GLN B C 1
ATOM 786 O O . GLN B 1 7 ? -2.793 9.411 90.665 1.00 30.74 450 GLN B O 1
ATOM 792 N N . PHE B 1 8 ? -1.770 11.256 91.429 1.00 39.05 451 PHE B N 1
ATOM 793 C CA . PHE B 1 8 ? -1.198 10.565 92.576 1.00 34.05 451 PHE B CA 1
ATOM 794 C C . PHE B 1 8 ? -2.282 10.029 93.505 1.00 26.09 451 PHE B C 1
ATOM 795 O O . PHE B 1 8 ? -3.234 10.734 93.829 1.00 30.59 451 PHE B O 1
ATOM 803 N N . VAL B 1 9 ? -2.131 8.766 93.923 1.00 25.61 452 VAL B N 1
ATOM 804 C CA . VAL B 1 9 ? -2.685 8.258 95.171 1.00 28.07 452 VAL B CA 1
ATOM 805 C C . VAL B 1 9 ? -1.612 7.384 95.804 1.00 31.19 452 VAL B C 1
ATOM 806 O O . VAL B 1 9 ? -0.826 6.744 95.100 1.00 29.76 452 VAL B O 1
ATOM 810 N N . SER B 1 10 ? -1.546 7.371 97.139 1.00 25.72 453 SER B N 1
ATOM 811 C CA . SER B 1 10 ? -0.495 6.602 97.801 1.00 26.36 453 SER B CA 1
ATOM 812 C C . SER B 1 10 ? -0.947 5.172 98.070 1.00 24.65 453 SER B C 1
ATOM 813 O O . SER B 1 10 ? -2.095 4.913 98.444 1.00 25.38 453 SER B O 1
ATOM 816 N N . GLY B 1 11 ? -0.037 4.241 97.851 1.00 21.35 454 GLY B N 1
ATOM 817 C CA . GLY B 1 11 ? -0.311 2.844 98.083 1.00 17.41 454 GLY B CA 1
ATOM 818 C C . GLY B 1 11 ? -0.703 2.044 96.869 1.00 21.70 454 GLY B C 1
ATOM 819 O O . GLY B 1 11 ? -1.204 0.929 97.039 1.00 21.58 454 GLY B O 1
ATOM 820 N N . VAL B 1 12 ? -0.481 2.548 95.651 1.00 18.88 455 VAL B N 1
ATOM 821 C CA . VAL B 1 12 ? -0.957 1.842 94.466 1.00 16.65 455 VAL B CA 1
ATOM 822 C C . VAL B 1 12 ? 0.183 1.195 93.676 1.00 21.55 455 VAL B C 1
ATOM 823 O O . VAL B 1 12 ? -0.057 0.610 92.612 1.00 22.39 455 VAL B O 1
ATOM 827 N N . ILE B 1 13 ? 1.416 1.259 94.171 1.00 15.67 456 ILE B N 1
ATOM 828 C CA . ILE B 1 13 ? 2.563 0.770 93.417 1.00 15.91 456 ILE B CA 1
ATOM 829 C C . ILE B 1 13 ? 3.047 -0.525 94.035 1.00 20.85 456 ILE B C 1
ATOM 830 O O . ILE B 1 13 ? 3.599 -0.533 95.146 1.00 21.93 456 ILE B O 1
ATOM 835 N N . VAL B 1 14 ? 2.901 -1.606 93.278 1.00 24.36 457 VAL B N 1
ATOM 836 C CA . VAL B 1 14 ? 3.383 -2.922 93.648 1.00 24.31 457 VAL B CA 1
ATOM 837 C C . VAL B 1 14 ? 4.716 -3.162 92.972 1.00 21.68 457 VAL B C 1
ATOM 838 O O . VAL B 1 14 ? 4.844 -2.986 91.757 1.00 32.62 457 VAL B O 1
ATOM 842 N N . LYS B 1 15 ? 5.705 -3.568 93.746 1.00 18.54 458 LYS B N 1
ATOM 843 C CA . LYS B 1 15 ? 7.004 -3.951 93.210 1.00 21.77 458 LYS B CA 1
ATOM 844 C C . LYS B 1 15 ? 7.142 -5.456 93.340 1.00 22.47 458 LYS B C 1
ATOM 845 O O . LYS B 1 15 ? 6.957 -6.002 94.439 1.00 22.13 458 LYS B O 1
ATOM 851 N N . ILE B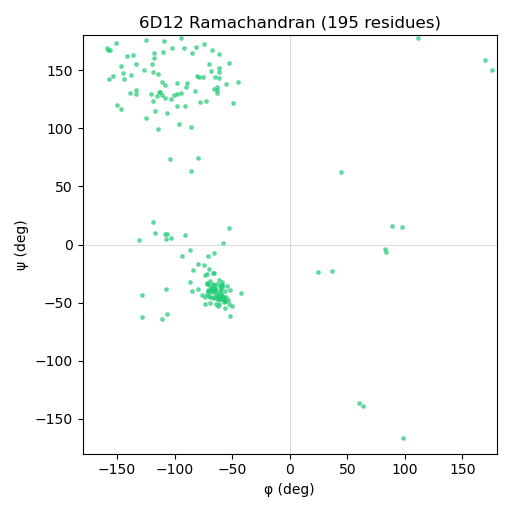 1 16 ? 7.444 -6.121 92.214 1.00 19.45 459 ILE B N 1
ATOM 852 C CA . ILE B 1 16 ? 7.523 -7.569 92.098 1.00 20.99 459 ILE B CA 1
ATOM 853 C C . ILE B 1 16 ? 8.971 -7.944 91.849 1.00 24.10 459 ILE B C 1
ATOM 854 O O . ILE B 1 16 ? 9.617 -7.362 90.966 1.00 22.65 459 ILE B O 1
ATOM 859 N N . ILE B 1 17 ? 9.476 -8.916 92.612 1.00 24.09 460 ILE B N 1
ATOM 860 C CA . ILE B 1 17 ? 10.780 -9.538 92.379 1.00 28.41 460 ILE B CA 1
ATOM 861 C C . ILE B 1 17 ? 10.548 -11.026 92.147 1.00 31.35 460 ILE B C 1
ATOM 862 O O . ILE B 1 17 ? 9.837 -11.680 92.924 1.00 31.49 460 ILE B O 1
ATOM 867 N N . SER B 1 18 ? 11.121 -11.555 91.069 1.00 30.90 461 SER B N 1
ATOM 868 C CA . SER B 1 18 ? 10.842 -12.922 90.658 1.00 37.65 461 SER B CA 1
ATOM 869 C C . SER B 1 18 ? 12.104 -13.766 90.687 1.00 38.34 461 SER B C 1
ATOM 870 O O . SER B 1 18 ? 13.230 -13.262 90.634 1.00 38.69 461 SER B O 1
ATOM 873 N N . THR B 1 19 ? 11.876 -15.075 90.737 1.00 35.31 462 THR B N 1
ATOM 874 C CA . THR B 1 19 ? 12.952 -16.053 90.773 1.00 38.00 462 THR B CA 1
ATOM 875 C C . THR B 1 19 ? 13.450 -16.382 89.372 1.00 41.28 462 THR B C 1
ATOM 876 O O . THR B 1 19 ? 14.655 -16.554 89.157 1.00 39.86 462 THR B O 1
ATOM 880 N N . GLU B 1 20 ? 12.513 -16.485 88.461 1.00 38.85 463 GLU B N 1
ATOM 881 C CA . GLU B 1 20 ? 12.834 -16.684 87.039 1.00 41.26 463 GLU B CA 1
ATOM 882 C C . GLU B 1 20 ? 12.666 -15.346 86.332 1.00 36.48 463 GLU B C 1
ATOM 883 O O . GLU B 1 20 ? 12.098 -14.437 86.899 1.00 37.55 463 GLU B O 1
ATOM 889 N N . PRO B 1 21 ? 13.112 -15.205 85.080 1.00 37.34 464 PRO B N 1
ATOM 890 C CA . PRO B 1 21 ? 12.905 -13.994 84.335 1.00 37.16 464 PRO B CA 1
ATOM 891 C C . PRO B 1 21 ? 11.402 -13.774 84.186 1.00 37.86 464 PRO B C 1
ATOM 892 O O . PRO B 1 21 ? 10.675 -14.676 83.956 1.00 36.69 464 PRO B O 1
ATOM 896 N N . LEU B 1 22 ? 10.983 -12.504 84.248 1.00 36.59 465 LEU B N 1
ATOM 897 C CA . LEU B 1 22 ? 9.548 -12.096 84.182 1.00 32.86 465 LEU B CA 1
ATOM 898 C C . LEU B 1 22 ? 8.896 -12.421 82.827 1.00 40.96 465 LEU B C 1
ATOM 899 O O . LEU B 1 22 ? 9.563 -12.264 81.785 1.00 42.11 465 LEU B O 1
ATOM 904 N N . PRO B 1 23 ? 7.599 -12.816 82.817 1.00 41.95 466 PRO B N 1
ATOM 905 C CA . PRO B 1 23 ? 6.833 -13.130 81.593 1.00 45.22 466 PRO B CA 1
ATOM 906 C C . PRO B 1 23 ? 6.268 -11.898 80.863 1.00 46.72 466 PRO B C 1
ATOM 907 O O . PRO B 1 23 ? 6.336 -10.815 81.415 1.00 52.24 466 PRO B O 1
ATOM 911 N N . GLY B 1 24 ? 5.737 -12.095 79.647 1.00 47.95 467 GLY B N 1
ATOM 912 C CA . GLY B 1 24 ? 5.195 -11.000 78.816 1.00 46.84 467 GLY B CA 1
ATOM 913 C C . GLY B 1 24 ? 4.312 -10.049 79.607 1.00 38.03 467 GLY B C 1
ATOM 914 O O . GLY B 1 24 ? 3.507 -10.524 80.431 1.00 38.83 467 GLY B O 1
ATOM 915 N N . ARG B 1 25 ? 4.448 -8.748 79.327 1.00 33.80 468 ARG B N 1
ATOM 916 C CA . ARG B 1 25 ? 3.711 -7.666 80.009 1.00 36.72 468 ARG B CA 1
ATOM 917 C C . ARG B 1 25 ? 2.261 -8.127 80.181 1.00 38.81 468 ARG B C 1
ATOM 918 O O . ARG B 1 25 ? 1.767 -7.937 81.261 1.00 37.81 468 ARG B O 1
ATOM 926 N N . LYS B 1 26 ? 1.647 -8.776 79.179 1.00 40.87 469 LYS B N 1
ATOM 927 C CA . LYS B 1 26 ? 0.237 -9.232 79.286 1.00 41.00 469 LYS B CA 1
ATOM 928 C C . LYS B 1 26 ? 0.152 -10.351 80.334 1.00 38.11 469 LYS B C 1
ATOM 929 O O . LYS B 1 26 ? -0.801 -10.328 81.135 1.00 41.65 469 LYS B O 1
ATOM 931 N N . GLN B 1 27 ? 1.128 -11.267 80.354 1.00 35.57 470 GLN B N 1
ATOM 932 C CA . GLN B 1 27 ? 1.110 -12.390 81.332 1.00 34.69 470 GLN B CA 1
ATOM 933 C C . GLN B 1 27 ? 1.174 -11.827 82.758 1.00 32.96 470 GLN B C 1
ATOM 934 O O . GLN B 1 27 ? 0.371 -12.272 83.598 1.00 32.95 470 GLN B O 1
ATOM 936 N N . VAL B 1 28 ? 2.061 -10.857 83.004 1.00 31.05 471 VAL B N 1
ATOM 937 C CA . VAL B 1 28 ? 2.139 -10.217 84.313 1.00 31.32 471 VAL B CA 1
ATOM 938 C C . VAL B 1 28 ? 0.850 -9.477 84.623 1.00 33.25 471 VAL B C 1
ATOM 939 O O . VAL B 1 28 ? 0.262 -9.649 85.695 1.00 31.97 471 VAL B O 1
ATOM 943 N N . ARG B 1 29 ? 0.390 -8.631 83.694 1.00 38.42 472 ARG B N 1
ATOM 944 C CA . ARG B 1 29 ? -0.834 -7.873 83.948 1.00 34.18 472 ARG B CA 1
ATOM 945 C C . ARG B 1 29 ? -1.997 -8.813 84.224 1.00 32.81 472 ARG B C 1
ATOM 946 O O . ARG B 1 29 ? -2.708 -8.644 85.222 1.00 32.12 472 ARG B O 1
ATOM 954 N N . A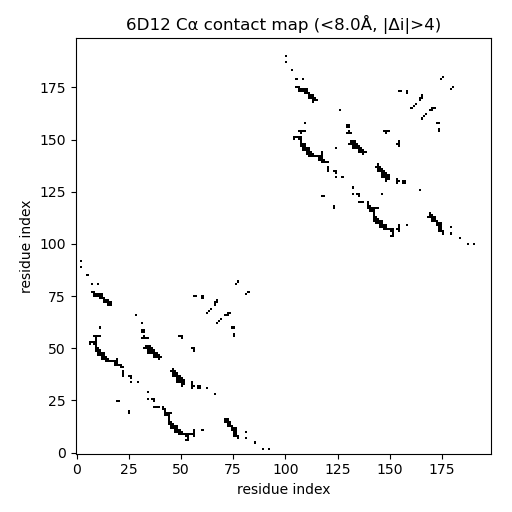SP B 1 30 ? -2.155 -9.860 83.398 1.00 27.99 473 ASP B N 1
ATOM 955 C CA . ASP B 1 30 ? -3.293 -10.764 83.559 1.00 36.55 473 ASP B CA 1
ATOM 956 C C . ASP B 1 30 ? -3.225 -11.539 84.869 1.00 35.81 473 ASP B C 1
ATOM 957 O O . ASP B 1 30 ? -4.263 -11.988 85.367 1.00 31.73 473 ASP B O 1
ATOM 962 N N . THR B 1 31 ? -2.018 -11.724 85.425 1.00 33.46 474 THR B N 1
ATOM 963 C CA . THR B 1 31 ? -1.894 -12.356 86.741 1.00 35.72 474 THR B CA 1
ATOM 964 C C . THR B 1 31 ? -2.664 -11.579 87.803 1.00 38.85 474 THR B C 1
ATOM 965 O O . THR B 1 31 ? -3.391 -12.165 88.619 1.00 44.61 474 THR B O 1
ATOM 977 N N . ALA B 1 33 ? -4.629 -8.599 87.332 1.00 30.73 476 ALA B N 1
ATOM 978 C CA . ALA B 1 33 ? -5.967 -8.344 86.823 1.00 30.55 476 ALA B CA 1
ATOM 979 C C . ALA B 1 33 ? -6.957 -9.427 87.221 1.00 34.00 476 ALA B C 1
ATOM 980 O O . ALA B 1 33 ? -8.162 -9.172 87.218 1.00 31.32 476 ALA B O 1
ATOM 982 N N . ALA B 1 34 ? -6.482 -10.638 87.545 1.00 34.30 477 ALA B N 1
ATOM 983 C CA . ALA B 1 34 ? -7.349 -11.657 88.141 1.00 32.11 477 ALA B CA 1
ATOM 984 C C . ALA B 1 34 ? -7.845 -11.271 89.533 1.00 34.44 477 ALA B C 1
ATOM 985 O O . ALA B 1 34 ? -8.707 -11.966 90.079 1.00 40.06 477 ALA B O 1
ATOM 987 N N . ILE B 1 35 ? -7.348 -10.182 90.121 1.00 34.77 478 ILE B N 1
ATOM 988 C CA . ILE B 1 35 ? -7.770 -9.812 91.470 1.00 33.01 478 ILE B CA 1
ATOM 989 C C . ILE B 1 35 ? -8.223 -8.359 91.514 1.00 30.35 478 ILE B C 1
ATOM 990 O O . ILE B 1 35 ? -9.253 -8.032 92.120 1.00 39.18 478 ILE B O 1
ATOM 995 N N . SER B 1 36 ? -7.464 -7.479 90.868 1.00 30.40 479 SER B N 1
ATOM 996 C CA . SER B 1 36 ? -7.737 -6.054 90.906 1.00 27.09 479 SER B CA 1
ATOM 997 C C . SER B 1 36 ? -7.467 -5.432 89.542 1.00 25.11 479 SER B C 1
ATOM 998 O O . SER B 1 36 ? -6.823 -6.032 88.675 1.00 36.10 479 SER B O 1
ATOM 1001 N N . GLU B 1 37 ? -8.015 -4.236 89.341 1.00 30.28 480 GLU B N 1
ATOM 1002 C CA . GLU B 1 37 ? -7.792 -3.517 88.092 1.00 31.90 480 GLU B CA 1
ATOM 1003 C C . GLU B 1 37 ? -6.360 -3.013 88.089 1.00 29.45 480 GLU B C 1
ATOM 1004 O O . GLU B 1 37 ? -5.942 -2.336 89.036 1.00 35.42 480 GLU B O 1
ATOM 1006 N N . VAL B 1 38 ? -5.599 -3.389 87.066 1.00 25.63 481 VAL B N 1
ATOM 1007 C CA . VAL B 1 38 ? -4.211 -2.968 86.914 1.00 30.78 481 VAL B CA 1
ATOM 1008 C C . VAL B 1 38 ? -4.217 -1.800 85.956 1.00 29.70 481 VAL B C 1
ATOM 1009 O O . VAL B 1 38 ? -4.625 -1.952 84.801 1.00 29.63 481 VAL B O 1
ATOM 1013 N N . LEU B 1 39 ? -3.758 -0.640 86.407 1.00 26.43 482 LEU B N 1
ATOM 1014 C CA . LEU B 1 39 ? -3.683 0.444 85.439 1.00 27.29 482 LEU B CA 1
ATOM 1015 C C . LEU B 1 39 ? -2.445 0.319 84.546 1.00 27.97 482 LEU B C 1
ATOM 1016 O O . LEU B 1 39 ? -2.530 0.567 83.341 1.00 30.77 482 LEU B O 1
ATOM 1021 N N . TYR B 1 40 ? -1.299 -0.101 85.082 1.00 26.99 483 TYR B N 1
ATOM 1022 C CA . TYR B 1 40 ? -0.103 -0.094 84.228 1.00 24.90 483 TYR B CA 1
ATOM 1023 C C . TYR B 1 40 ? 0.901 -1.129 84.696 1.00 25.26 483 TYR B C 1
ATOM 1024 O O . TYR B 1 40 ? 1.070 -1.337 85.906 1.00 24.00 483 TYR B O 1
ATOM 1033 N N . VAL B 1 41 ? 1.614 -1.737 83.742 1.00 25.31 484 VAL B N 1
ATOM 1034 C CA . VAL B 1 41 ? 2.685 -2.685 84.070 1.00 31.83 484 VAL B CA 1
ATOM 1035 C C . VAL B 1 41 ? 3.992 -2.152 83.514 1.00 32.84 484 VAL B C 1
ATOM 1036 O O . VAL B 1 41 ? 4.109 -1.935 82.302 1.00 28.81 484 VAL B O 1
ATOM 1040 N N . ASP B 1 42 ? 4.987 -1.981 84.388 1.00 22.12 485 ASP B N 1
ATOM 1041 C CA . ASP B 1 42 ? 6.254 -1.330 84.057 1.00 28.70 485 ASP B CA 1
ATOM 1042 C C . ASP B 1 42 ? 7.324 -2.395 84.168 1.00 25.21 485 ASP B C 1
ATOM 1043 O O . ASP B 1 42 ? 7.767 -2.726 85.280 1.00 25.05 485 ASP B O 1
ATOM 1048 N N . LEU B 1 43 ? 7.708 -2.942 83.013 1.00 29.00 486 LEU B N 1
ATOM 1049 C CA . LEU B 1 43 ? 8.448 -4.197 82.947 1.00 34.81 486 LEU B CA 1
ATOM 1050 C C . LEU B 1 43 ? 9.342 -4.201 81.719 1.00 40.60 486 LEU B C 1
ATOM 1051 O O . LEU B 1 43 ? 8.847 -4.089 80.594 1.00 41.44 486 LEU B O 1
ATOM 1056 N N . LEU B 1 44 ? 10.648 -4.326 81.942 1.00 35.13 487 LEU B N 1
ATOM 1057 C CA . LEU B 1 44 ? 11.586 -4.698 80.891 1.00 37.10 487 LEU B CA 1
ATOM 1058 C C . LEU B 1 44 ? 11.479 -6.203 80.665 1.00 42.26 487 LEU B C 1
ATOM 1059 O O . LEU B 1 44 ? 11.651 -6.985 81.608 1.00 35.99 487 LEU B O 1
ATOM 1064 N N . GLU B 1 45 ? 11.183 -6.621 79.430 1.00 45.75 488 GLU B N 1
ATOM 1065 C CA . GLU B 1 45 ? 10.941 -8.041 79.190 1.00 43.66 488 GLU B CA 1
ATOM 1066 C C . GLU B 1 45 ? 12.203 -8.843 79.485 1.00 49.16 488 GLU B C 1
ATOM 1067 O O . GLU B 1 45 ? 13.313 -8.446 79.107 1.00 47.21 488 GLU B O 1
ATOM 1069 N N . GLY B 1 46 ? 12.030 -9.965 80.185 1.00 44.85 489 GLY B N 1
ATOM 1070 C CA . GLY B 1 46 ? 13.142 -10.769 80.627 1.00 41.21 489 GLY B CA 1
ATOM 1071 C C . GLY B 1 46 ? 13.789 -10.319 81.917 1.00 43.71 489 GLY B C 1
ATOM 1072 O O . GLY B 1 46 ? 14.693 -11.012 82.405 1.00 44.17 489 GLY B O 1
ATOM 1073 N N . ASP B 1 47 ? 13.379 -9.174 82.467 1.00 39.79 490 ASP B N 1
ATOM 1074 C CA . ASP B 1 47 ? 13.817 -8.723 83.782 1.00 37.23 490 ASP B CA 1
ATOM 1075 C C . ASP B 1 47 ? 13.258 -9.652 84.856 1.00 40.28 490 ASP B C 1
ATOM 1076 O O . ASP B 1 47 ? 12.376 -10.480 84.612 1.00 45.14 490 ASP B O 1
ATOM 1081 N N . THR B 1 48 ? 13.786 -9.515 86.066 1.00 37.47 491 THR B N 1
ATOM 1082 C CA . THR B 1 48 ? 13.254 -10.251 87.207 1.00 35.25 491 THR B CA 1
ATOM 1083 C C . THR B 1 48 ? 12.733 -9.308 88.266 1.00 34.11 491 THR B C 1
ATOM 1084 O O . THR B 1 48 ? 12.605 -9.691 89.430 1.00 34.13 491 THR B O 1
ATOM 1088 N N . GLU B 1 49 ? 12.468 -8.067 87.881 1.00 26.13 492 GLU B N 1
ATOM 1089 C CA . GLU B 1 49 ? 11.807 -7.129 88.758 1.00 31.52 492 GLU B CA 1
ATOM 1090 C C . GLU B 1 49 ? 10.905 -6.279 87.884 1.00 27.53 492 GLU B C 1
ATOM 1091 O O . GLU B 1 49 ? 11.253 -5.998 86.738 1.00 34.98 492 GLU B O 1
ATOM 1097 N N . CYS B 1 50 ? 9.724 -5.929 88.392 1.00 32.47 493 CYS B N 1
ATOM 1098 C CA . CYS B 1 50 ? 8.874 -4.965 87.689 1.00 31.28 493 CYS B CA 1
ATOM 1099 C C . CYS B 1 50 ? 7.897 -4.316 88.659 1.00 29.53 493 CYS B C 1
ATOM 1100 O O . CYS B 1 50 ? 7.748 -4.741 89.804 1.00 29.68 493 CYS B O 1
ATOM 1103 N N . HIS B 1 51 ? 7.255 -3.246 88.201 1.00 20.28 494 HIS B N 1
ATOM 1104 C CA . HIS B 1 51 ? 6.254 -2.581 89.023 1.00 26.08 494 HIS B CA 1
ATOM 1105 C C . HIS B 1 51 ? 4.901 -2.597 88.333 1.00 17.81 494 HIS B C 1
ATOM 1106 O O . HIS B 1 51 ? 4.795 -2.699 87.119 1.00 26.80 494 HIS B O 1
ATOM 1113 N N . ALA B 1 52 ? 3.859 -2.499 89.131 1.00 22.88 495 ALA B N 1
ATOM 1114 C CA . ALA B 1 52 ? 2.494 -2.526 88.620 1.00 22.13 495 ALA B CA 1
ATOM 1115 C C . ALA B 1 52 ? 1.725 -1.480 89.392 1.00 16.45 495 ALA B C 1
ATOM 1116 O O . ALA B 1 52 ? 1.819 -1.436 90.620 1.00 22.10 495 ALA B O 1
ATOM 1118 N N . ARG B 1 53 ? 1.008 -0.618 88.694 1.00 16.27 496 ARG B N 1
ATOM 1119 C CA . ARG B 1 53 ? 0.264 0.459 89.335 1.00 17.20 496 ARG B CA 1
ATOM 1120 C C . ARG B 1 53 ? -1.221 0.162 89.258 1.00 23.36 496 ARG B C 1
ATOM 1121 O O . ARG B 1 53 ? -1.750 -0.196 88.179 1.00 22.74 496 ARG B O 1
ATOM 1129 N N . PHE B 1 54 ? -1.877 0.417 90.388 1.00 21.28 497 PHE B N 1
ATOM 1130 C CA . PHE B 1 54 ? -3.258 0.059 90.635 1.00 26.41 497 PHE B CA 1
ATOM 1131 C C . PHE B 1 54 ? -4.110 1.290 90.872 1.00 22.74 497 PHE B C 1
ATOM 1132 O O . PHE B 1 54 ? -3.609 2.373 91.152 1.00 26.24 497 PHE B O 1
ATOM 1140 N N . LYS B 1 55 ? -5.421 1.100 90.789 1.00 20.16 498 LYS B N 1
ATOM 1141 C CA . LYS B 1 55 ? -6.335 2.229 90.880 1.00 20.79 498 LYS B CA 1
ATOM 1142 C C . LYS B 1 55 ? -6.403 2.803 92.302 1.00 26.24 498 LYS B C 1
ATOM 1143 O O . LYS B 1 55 ? -6.505 4.020 92.479 1.00 27.65 498 LYS B O 1
ATOM 1149 N N . THR B 1 56 ? -6.384 1.952 93.334 1.00 25.39 499 THR B N 1
ATOM 1150 C CA . THR B 1 56 ? -6.684 2.367 94.709 1.00 23.58 499 THR B CA 1
ATOM 1151 C C . THR B 1 56 ? -5.836 1.548 95.667 1.00 22.27 499 THR B C 1
ATOM 1152 O O . THR B 1 56 ? -5.555 0.377 95.383 1.00 21.74 499 THR B O 1
ATOM 1156 N N . PRO B 1 57 ? -5.539 2.082 96.852 1.00 25.16 500 PRO B N 1
ATOM 1157 C CA . PRO B 1 57 ? -4.746 1.313 97.828 1.00 28.02 500 PRO B CA 1
ATOM 1158 C C . PRO B 1 57 ? -5.308 -0.053 98.159 1.00 27.47 500 PRO B C 1
ATOM 1159 O O . PRO B 1 57 ? -4.527 -1.006 98.358 1.00 28.95 500 PRO B O 1
ATOM 1163 N N . LEU B 1 58 ? -6.633 -0.202 98.206 1.00 25.65 501 LEU B N 1
ATOM 1164 C CA . LEU B 1 58 ? -7.196 -1.514 98.548 1.00 25.92 501 LEU B CA 1
ATOM 1165 C C . LEU B 1 58 ? -6.970 -2.527 97.443 1.00 26.15 501 LEU B C 1
ATOM 1166 O O . LEU B 1 58 ? -6.783 -3.715 97.726 1.00 31.19 501 LEU B O 1
ATOM 1171 N N . ASP B 1 59 ? -7.000 -2.084 96.181 1.00 22.36 502 ASP B N 1
ATOM 1172 C CA . ASP B 1 59 ? -6.683 -2.985 95.069 1.00 22.71 502 ASP B CA 1
ATOM 1173 C C . ASP B 1 59 ? -5.250 -3.514 95.173 1.00 29.21 502 ASP B C 1
ATOM 1174 O O . ASP B 1 59 ? -4.997 -4.720 94.996 1.00 27.37 502 ASP B O 1
ATOM 1179 N N . ALA B 1 60 ? -4.293 -2.630 95.466 1.00 18.81 503 ALA B N 1
ATOM 1180 C CA . ALA B 1 60 ? -2.922 -3.102 95.555 1.00 27.13 503 ALA B CA 1
ATOM 1181 C C . ALA B 1 60 ? -2.760 -4.033 96.736 1.00 28.66 503 ALA B C 1
ATOM 1182 O O . ALA B 1 60 ? -2.044 -5.036 96.646 1.00 26.63 503 ALA B O 1
ATOM 1184 N N . LEU B 1 61 ? -3.425 -3.721 97.855 1.00 25.10 504 LEU B N 1
ATOM 1185 C CA . LEU B 1 61 ? -3.371 -4.616 99.004 1.00 33.11 504 LEU B CA 1
ATOM 1186 C C . LEU B 1 61 ? -3.922 -6.002 98.654 1.00 35.78 504 LEU B C 1
ATOM 1187 O O . LEU B 1 61 ? -3.323 -7.035 99.004 1.00 30.83 504 LEU B O 1
ATOM 1192 N N . ALA B 1 62 ? -5.035 -6.047 97.921 1.00 25.46 505 ALA B N 1
ATOM 1193 C CA . ALA B 1 62 ? -5.643 -7.338 97.614 1.00 35.09 505 ALA B CA 1
ATOM 1194 C C . ALA B 1 62 ? -4.737 -8.159 96.718 1.00 41.57 505 ALA B C 1
ATOM 1195 O O . ALA B 1 62 ? -4.680 -9.391 96.839 1.00 39.66 505 ALA B O 1
ATOM 1197 N N . VAL B 1 63 ? -4.019 -7.497 95.818 1.00 37.89 506 VAL B N 1
ATOM 1198 C CA . VAL B 1 63 ? -3.029 -8.230 95.046 1.00 34.64 506 VAL B CA 1
ATOM 1199 C C . VAL B 1 63 ? -1.914 -8.732 95.953 1.00 35.01 506 VAL B C 1
ATOM 1200 O O . VAL B 1 63 ? -1.438 -9.862 95.811 1.00 33.06 506 VAL B O 1
ATOM 1204 N N . ILE B 1 64 ? -1.489 -7.909 96.908 1.00 38.98 507 ILE B N 1
ATOM 1205 C CA . ILE B 1 64 ? -0.409 -8.312 97.802 1.00 40.33 507 ILE B CA 1
ATOM 1206 C C . ILE B 1 64 ? -0.802 -9.542 98.605 1.00 40.55 507 ILE B C 1
ATOM 1207 O O . ILE B 1 64 ? 0.043 -10.385 98.920 1.00 45.43 507 ILE B O 1
ATOM 1212 N N . ASN B 1 65 ? -2.086 -9.698 98.898 1.00 39.77 508 ASN B N 1
ATOM 1213 C CA . ASN B 1 65 ? -2.560 -10.695 99.846 1.00 36.58 508 ASN B CA 1
ATOM 1214 C C . ASN B 1 65 ? -2.910 -12.037 99.212 1.00 36.20 508 ASN B C 1
ATOM 1215 O O . ASN B 1 65 ? -3.423 -12.918 99.908 1.00 39.65 508 ASN B O 1
ATOM 1220 N N . ALA B 1 66 ? -2.613 -12.237 97.932 1.00 38.82 509 ALA B N 1
ATOM 1221 C CA . ALA B 1 66 ? -2.934 -13.499 97.265 1.00 41.29 509 ALA B CA 1
ATOM 1222 C C . ALA B 1 66 ? -1.666 -14.343 97.098 1.00 42.26 509 ALA B C 1
ATOM 1223 O O . ALA B 1 66 ? -1.111 -14.513 96.004 1.00 33.16 509 ALA B O 1
ATOM 1225 N N . TYR B 1 67 ? -1.223 -14.898 98.231 1.00 43.86 510 TYR B N 1
ATOM 1226 C CA . TYR B 1 67 ? 0.076 -15.563 98.277 1.00 45.24 510 TYR B CA 1
ATOM 1227 C C . TYR B 1 67 ? 0.068 -16.864 97.477 1.00 46.77 510 TYR B C 1
ATOM 1228 O O . TYR B 1 67 ? 0.959 -17.093 96.653 1.00 45.68 510 TYR B O 1
ATOM 1237 N N . THR B 1 68 ? -0.922 -17.733 97.708 1.00 43.73 511 THR B N 1
ATOM 1238 C CA . THR B 1 68 ? -1.029 -18.955 96.911 1.00 42.68 511 THR B CA 1
ATOM 1239 C C . THR B 1 68 ? -1.257 -18.628 95.441 1.00 43.43 511 THR B C 1
ATOM 1240 O O . THR B 1 68 ? -0.534 -19.109 94.566 1.00 43.05 511 THR B O 1
ATOM 1244 N N . GLU B 1 69 ? -2.267 -17.810 95.152 1.00 47.48 512 GLU B N 1
ATOM 1245 C CA . GLU B 1 69 ? -2.665 -17.593 93.767 1.00 48.55 512 GLU B CA 1
ATOM 1246 C C . GLU B 1 69 ? -1.515 -17.033 92.936 1.00 46.54 512 GLU B C 1
ATOM 1247 O O . GLU B 1 69 ? -1.343 -17.398 91.761 1.00 38.89 512 GLU B O 1
ATOM 1253 N N . ILE B 1 70 ? -0.702 -16.165 93.530 1.00 38.58 513 ILE B N 1
ATOM 1254 C CA . ILE B 1 70 ? 0.344 -15.453 92.812 1.00 35.96 513 ILE B CA 1
ATOM 1255 C C . ILE B 1 70 ? 1.728 -15.929 93.233 1.00 34.66 513 ILE B C 1
ATOM 1256 O O . ILE B 1 70 ? 2.473 -16.494 92.433 1.00 37.11 513 ILE B O 1
ATOM 1261 N N . ASN B 1 71 ? 2.086 -15.713 94.505 1.00 34.98 514 ASN B N 1
ATOM 1262 C CA . ASN B 1 71 ? 3.465 -15.886 94.952 1.00 36.68 514 ASN B CA 1
ATOM 1263 C C . ASN B 1 71 ? 3.971 -17.301 94.705 1.00 37.05 514 ASN B C 1
ATOM 1264 O O . ASN B 1 71 ? 5.084 -17.486 94.207 1.00 31.93 514 ASN B O 1
ATOM 1269 N N . LYS B 1 72 ? 3.178 -18.316 95.065 1.00 34.03 515 LYS B N 1
ATOM 1270 C CA . LYS B 1 72 ? 3.678 -19.675 95.004 1.00 35.56 515 LYS B CA 1
ATOM 1271 C C . LYS B 1 72 ? 3.542 -20.286 93.615 1.00 41.56 515 LYS B C 1
ATOM 1272 O O . LYS B 1 72 ? 4.267 -21.238 93.296 1.00 46.39 515 LYS B O 1
ATOM 1278 N N . LYS B 1 73 ? 2.640 -19.759 92.785 1.00 44.32 516 LYS B N 1
ATOM 1279 C CA . LYS B 1 73 ? 2.570 -20.187 91.391 1.00 47.82 516 LYS B CA 1
ATOM 1280 C C . LYS B 1 73 ? 3.738 -19.617 90.607 1.00 40.89 516 LYS B C 1
ATOM 1281 O O . LYS B 1 73 ? 4.397 -20.330 89.846 1.00 35.05 516 LYS B O 1
ATOM 1287 N N . HIS B 1 74 ? 4.028 -18.336 90.803 1.00 37.03 517 HIS B N 1
ATOM 1288 C CA . HIS B 1 74 ? 5.015 -17.649 89.986 1.00 39.20 517 HIS B CA 1
ATOM 1289 C C . HIS B 1 74 ? 6.343 -17.449 90.695 1.00 41.81 517 HIS B C 1
ATOM 1290 O O . HIS B 1 74 ? 7.234 -16.802 90.127 1.00 37.43 517 HIS B O 1
ATOM 1297 N N . CYS B 1 75 ? 6.507 -17.996 91.903 1.00 36.42 518 CYS B N 1
ATOM 1298 C CA . CYS B 1 75 ? 7.689 -17.740 92.729 1.00 37.18 518 CYS B CA 1
ATOM 1299 C C . CYS B 1 75 ? 8.054 -16.252 92.739 1.00 43.99 518 CYS B C 1
ATOM 1300 O O . CYS B 1 75 ? 9.123 -15.851 92.286 1.00 46.32 518 CYS B O 1
ATOM 1303 N N . TRP B 1 76 ? 7.141 -15.424 93.260 1.00 39.93 519 TRP B N 1
ATOM 1304 C CA . TRP B 1 76 ? 7.324 -13.977 93.299 1.00 29.87 519 TRP B CA 1
ATOM 1305 C C . TRP B 1 76 ? 7.324 -13.463 94.733 1.00 34.62 519 TRP B C 1
ATOM 1306 O O . TRP B 1 76 ? 6.663 -14.024 95.610 1.00 31.61 519 TRP B O 1
ATOM 1317 N N . LYS B 1 77 ? 8.082 -12.394 94.969 1.00 35.37 520 LYS B N 1
ATOM 1318 C CA . LYS B 1 77 ? 7.928 -11.569 96.158 1.00 30.53 520 LYS B CA 1
ATOM 1319 C C . LYS B 1 77 ? 7.326 -10.235 95.735 1.00 28.40 520 LYS B C 1
ATOM 1320 O O . LYS B 1 77 ? 7.654 -9.708 94.670 1.00 29.81 520 LYS B O 1
ATOM 1331 N N . GLU B 1 79 ? 5.741 -6.309 97.225 1.00 28.66 522 GLU B N 1
ATOM 1332 C CA . GLU B 1 79 ? 5.642 -5.307 98.265 1.00 28.39 522 GLU B CA 1
ATOM 1333 C C . GLU B 1 79 ? 4.978 -4.064 97.699 1.00 21.44 522 GLU B C 1
ATOM 1334 O O . GLU B 1 79 ? 5.000 -3.813 96.490 1.00 20.84 522 GLU B O 1
ATOM 1340 N N . ILE B 1 80 ? 4.423 -3.254 98.588 1.00 18.43 523 ILE B N 1
ATOM 1341 C CA . ILE B 1 80 ? 3.866 -1.966 98.205 1.00 19.29 523 ILE B CA 1
ATOM 1342 C C . ILE B 1 80 ? 4.890 -0.907 98.564 1.00 17.76 523 ILE B C 1
ATOM 1343 O O . ILE B 1 80 ? 5.384 -0.884 99.702 1.00 21.94 523 ILE B O 1
ATOM 1348 N N . LEU B 1 81 ? 5.222 -0.047 97.598 1.00 20.22 524 LEU B N 1
ATOM 1349 C CA . LEU B 1 81 ? 6.153 1.055 97.829 1.00 22.67 524 LEU B CA 1
ATOM 1350 C C . LEU B 1 81 ? 5.520 2.067 98.759 1.00 21.73 524 LEU B C 1
ATOM 1351 O O . LEU B 1 81 ? 4.292 2.238 98.801 1.00 20.40 524 LEU B O 1
ATOM 1356 N N . SER B 1 82 ? 6.366 2.716 99.532 1.00 20.02 525 SER B N 1
ATOM 1357 C CA . SER B 1 82 ? 5.927 3.815 100.375 1.00 26.34 525 SER B CA 1
ATOM 1358 C C . SER B 1 82 ? 7.103 4.768 100.552 1.00 28.86 525 SER B C 1
ATOM 1359 O O . SER B 1 82 ? 8.224 4.491 100.127 1.00 27.20 525 SER B O 1
ATOM 1362 N N . GLY B 1 83 ? 6.832 5.902 10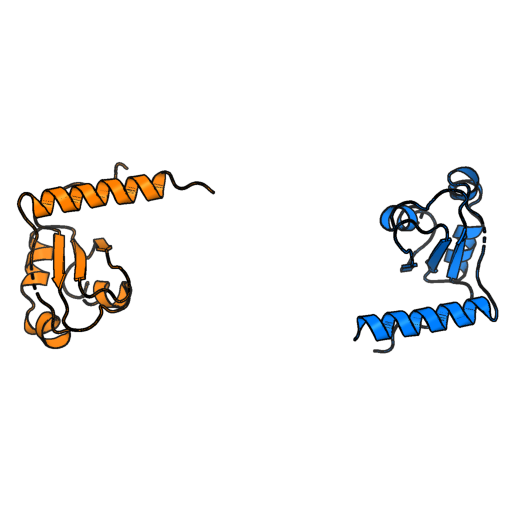1.184 1.00 28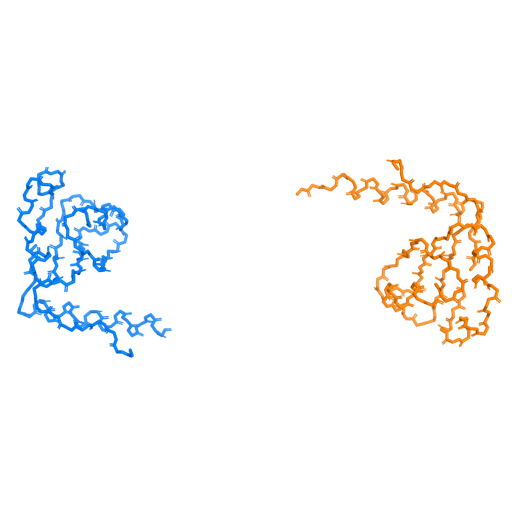.68 526 GLY B N 1
ATOM 1363 C CA . GLY B 1 83 ? 7.905 6.809 101.535 1.00 22.73 526 GLY B CA 1
ATOM 1364 C C . GLY B 1 83 ? 8.612 7.372 100.316 1.00 27.04 526 GLY B C 1
ATOM 1365 O O . GLY B 1 83 ? 7.993 7.727 99.298 1.00 21.34 526 GLY B O 1
ATOM 1366 N N . ASP B 1 84 ? 9.949 7.446 100.425 1.00 25.50 527 ASP B N 1
ATOM 1367 C CA . ASP B 1 84 ? 10.758 8.003 99.355 1.00 26.51 527 ASP B CA 1
ATOM 1368 C C . ASP B 1 84 ? 10.851 7.055 98.162 1.00 29.74 527 ASP B C 1
ATOM 1369 O O . ASP B 1 84 ? 11.033 7.516 97.026 1.00 27.22 527 ASP B O 1
ATOM 1374 N N . HIS B 1 85 ? 10.704 5.739 98.387 1.00 22.20 528 HIS B N 1
ATOM 1375 C CA . HIS B 1 85 ? 10.666 4.795 97.272 1.00 24.43 528 HIS B CA 1
ATOM 1376 C C . HIS B 1 85 ? 9.425 5.017 96.425 1.00 23.02 528 HIS B C 1
ATOM 1377 O O . HIS B 1 85 ? 9.504 5.049 95.190 1.00 29.04 528 HIS B O 1
ATOM 1384 N N . GLU B 1 86 ? 8.266 5.183 97.078 1.00 25.38 529 GLU B N 1
ATOM 1385 C CA . GLU B 1 86 ? 7.057 5.602 96.369 1.00 27.24 529 GLU B CA 1
ATOM 1386 C C . GLU B 1 86 ? 7.292 6.913 95.627 1.00 23.17 529 GLU B C 1
ATOM 1387 O O . GLU B 1 86 ? 7.073 7.011 94.412 1.00 18.88 529 GLU B O 1
ATOM 1393 N N . GLN B 1 87 ? 7.738 7.939 96.346 1.00 19.57 530 GLN B N 1
ATOM 1394 C CA . GLN B 1 87 ? 7.855 9.244 95.708 1.00 26.33 530 GLN B CA 1
ATOM 1395 C C . GLN B 1 87 ? 8.745 9.169 94.471 1.00 32.70 530 GLN B C 1
ATOM 1396 O O . GLN B 1 87 ? 8.418 9.742 93.421 1.00 31.38 530 GLN B O 1
ATOM 1402 N N . ARG B 1 88 ? 9.839 8.404 94.557 1.00 29.22 531 ARG B N 1
ATOM 1403 C CA . ARG B 1 88 ? 10.737 8.261 93.429 1.00 22.14 531 ARG B CA 1
ATOM 1404 C C . ARG B 1 88 ? 10.100 7.457 92.290 1.00 23.39 531 ARG B C 1
ATOM 1405 O O . ARG B 1 88 ? 10.394 7.702 91.106 1.00 26.90 531 ARG B O 1
ATOM 1413 N N . TYR B 1 89 ? 9.215 6.510 92.598 1.00 30.01 532 TYR B N 1
ATOM 1414 C CA . TYR B 1 89 ? 8.543 5.849 91.489 1.00 24.59 532 TYR B CA 1
ATOM 1415 C C . TYR B 1 89 ? 7.608 6.816 90.783 1.00 27.31 532 TYR B C 1
ATOM 1416 O O . TYR B 1 89 ? 7.479 6.785 89.554 1.00 22.32 532 TYR B O 1
ATOM 1425 N N . TRP B 1 90 ? 6.949 7.690 91.534 1.00 23.12 533 TRP B N 1
ATOM 1426 C CA . TRP B 1 90 ? 6.064 8.623 90.841 1.00 32.78 533 TRP B CA 1
ATOM 1427 C C . TRP B 1 90 ? 6.877 9.663 90.079 1.00 28.33 533 TRP B C 1
ATOM 1428 O O . TRP B 1 90 ? 6.420 10.172 89.045 1.00 25.05 533 TRP B O 1
ATOM 1439 N N . GLN B 1 91 ? 8.109 9.918 90.522 1.00 26.00 534 GLN B N 1
ATOM 1440 C CA . GLN B 1 91 ? 9.012 10.739 89.729 1.00 25.27 534 GLN B CA 1
ATOM 1441 C C . GLN B 1 91 ? 9.385 10.037 88.419 1.00 29.84 534 GLN B C 1
ATOM 1442 O O . GLN B 1 91 ? 9.478 10.668 87.349 1.00 27.16 534 GLN B O 1
ATOM 1448 N N . LYS B 1 92 ? 9.601 8.727 88.476 1.00 26.83 535 LYS B N 1
ATOM 1449 C CA . LYS B 1 92 ? 9.854 7.979 87.249 1.00 30.62 535 LYS B CA 1
ATOM 1450 C C . LYS B 1 92 ? 8.644 8.000 86.310 1.00 31.18 535 LYS B C 1
ATOM 1451 O O . LYS B 1 92 ? 8.806 8.142 85.095 1.00 35.27 535 LYS B O 1
ATOM 1457 N N . ILE B 1 93 ? 7.430 7.826 86.855 1.00 29.73 536 ILE B N 1
ATOM 1458 C CA . ILE B 1 93 ? 6.222 8.010 86.032 1.00 32.90 536 ILE B CA 1
ATOM 1459 C C . ILE B 1 93 ? 6.285 9.333 85.298 1.00 34.02 536 ILE B C 1
ATOM 1460 O O . ILE B 1 93 ? 6.103 9.394 84.071 1.00 32.53 536 ILE B O 1
ATOM 1465 N N . LEU B 1 94 ? 6.512 10.430 86.029 1.00 34.57 537 LEU B N 1
ATOM 1466 C CA . LEU B 1 94 ? 6.599 11.750 85.398 1.00 30.57 537 LEU B CA 1
ATOM 1467 C C . LEU B 1 94 ? 7.602 11.759 84.250 1.00 36.71 537 LEU B C 1
ATOM 1468 O O . LEU B 1 94 ? 7.266 12.158 83.135 1.00 30.50 537 LEU B O 1
ATOM 1470 N N . VAL B 1 95 ? 8.829 11.282 84.502 1.00 36.20 538 VAL B N 1
ATOM 1471 C CA . VAL B 1 95 ? 9.873 11.344 83.476 1.00 32.06 538 VAL B CA 1
ATOM 1472 C C . VAL B 1 95 ? 9.496 10.507 82.250 1.00 36.59 538 VAL B C 1
ATOM 1473 O O . VAL B 1 95 ? 9.667 10.936 81.096 1.00 41.54 538 VAL B O 1
ATOM 1477 N N . ASP B 1 96 ? 9.032 9.279 82.474 1.00 36.95 539 ASP B N 1
ATOM 1478 C CA . ASP B 1 96 ? 8.659 8.411 81.360 1.00 35.13 539 ASP B CA 1
ATOM 1479 C C . ASP B 1 96 ? 7.586 9.061 80.494 1.00 35.32 539 ASP B C 1
ATOM 1480 O O . ASP B 1 96 ? 7.676 9.061 79.250 1.00 35.55 539 ASP B O 1
ATOM 1485 N N . ARG B 1 97 ? 6.567 9.635 81.132 1.00 32.65 540 ARG B N 1
ATOM 1486 C CA . ARG B 1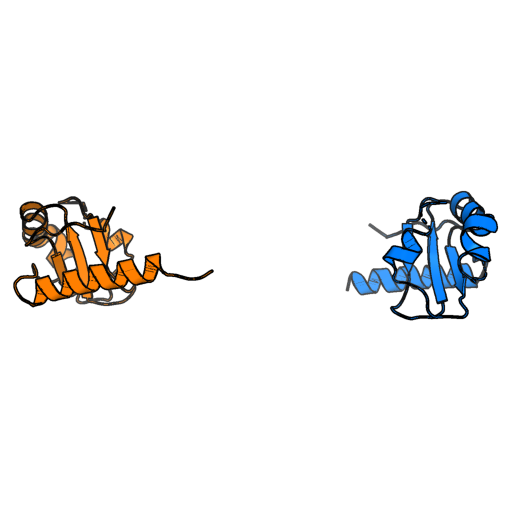 97 ? 5.536 10.314 80.359 1.00 36.11 540 ARG B CA 1
ATOM 1487 C C . ARG B 1 97 ? 6.118 11.476 79.572 1.00 38.33 540 ARG B C 1
ATOM 1488 O O . ARG B 1 97 ? 5.815 11.653 78.383 1.00 41.79 540 ARG B O 1
ATOM 1496 N N . GLN B 1 98 ? 6.933 12.303 80.227 1.00 41.49 541 GLN B N 1
ATOM 1497 C CA . GLN B 1 98 ? 7.499 13.458 79.538 1.00 44.44 541 GLN B CA 1
ATOM 1498 C C . GLN B 1 98 ? 8.227 13.014 78.285 1.00 45.96 541 GLN B C 1
ATOM 1499 O O . GLN B 1 98 ? 8.027 13.573 77.197 1.00 45.34 541 GLN B O 1
ATOM 1505 N N . ALA B 1 99 ? 9.030 11.957 78.420 1.00 44.04 542 ALA B N 1
ATOM 1506 C CA . ALA B 1 99 ? 9.833 11.471 77.311 1.00 43.11 542 ALA B CA 1
ATOM 1507 C C . ALA B 1 99 ? 8.955 11.013 76.159 1.00 51.35 542 ALA B C 1
ATOM 1508 O O . ALA B 1 99 ? 9.215 11.349 74.999 1.00 46.35 542 ALA B O 1
ATOM 1510 N N . LYS B 1 100 ? 7.924 10.231 76.471 1.00 57.83 543 LYS B N 1
ATOM 1511 C CA . LYS B 1 100 ? 7.019 9.733 75.404 1.00 57.64 543 LYS B CA 1
ATOM 1512 C C . LYS B 1 100 ? 6.303 10.914 74.737 1.00 59.05 543 LYS B C 1
ATOM 1513 O O . LYS B 1 100 ? 6.003 10.813 73.533 1.00 67.73 543 LYS B O 1
ATOM 1519 N N . LEU B 1 101 ? 5.995 11.964 75.506 1.00 56.74 544 LEU B N 1
ATOM 1520 C CA . LEU B 1 101 ? 5.224 13.075 74.968 1.00 57.12 544 LEU B CA 1
ATOM 1521 C C . LEU B 1 101 ? 6.073 14.034 74.153 1.00 59.99 544 LEU B C 1
ATOM 1522 O O . LEU B 1 101 ? 5.515 14.826 73.386 1.00 60.91 544 LEU B O 1
ATOM 1527 N N . ASN B 1 102 ? 7.399 13.963 74.316 1.00 64.93 545 ASN B N 1
ATOM 1528 C CA . ASN B 1 102 ? 8.341 14.859 73.587 1.00 74.80 545 ASN B CA 1
ATOM 1529 C C . ASN B 1 102 ? 9.082 14.101 72.475 1.00 87.18 545 ASN B C 1
ATOM 1530 O O . ASN B 1 102 ? 10.006 14.695 71.886 1.00 91.69 545 ASN B O 1
ATOM 1535 N N . GLN B 1 103 ? 8.683 12.860 72.179 1.00 91.44 546 GLN B N 1
ATOM 1536 C CA . GLN B 1 103 ? 9.390 12.035 71.158 1.00 94.30 546 GLN B CA 1
ATOM 1537 C C . GLN B 1 103 ? 9.300 12.667 69.761 1.00 97.67 546 GLN B C 1
ATOM 1538 O O . GLN B 1 103 ? 8.186 13.046 69.346 1.00 99.32 546 GLN B O 1
ATOM 1544 N N . PRO B 1 104 ? 10.427 12.762 69.016 0.70 98.52 547 PRO B N 1
ATOM 1545 C CA . PRO B 1 104 ? 10.459 13.310 67.650 0.70 103.32 547 PRO B CA 1
ATOM 1546 C C . PRO B 1 104 ? 10.107 12.255 66.588 0.70 104.99 547 PRO B C 1
ATOM 1547 O O . PRO B 1 104 ? 10.135 11.082 66.914 0.70 103.58 547 PRO B O 1
ATOM 1551 N N . ARG B 1 105 ? 9.791 12.687 65.360 0.70 105.87 548 ARG B N 1
ATOM 1552 C CA . ARG B 1 105 ? 9.453 11.748 64.289 0.70 104.04 548 ARG B CA 1
#

Organism: Homo sapiens (NCBI:txid9606)

Foldseek 3Di:
DQDDDDDAQFKDKKAAPFWDDDQVVVVVLVVFAAWDDKADDPRDRMTMTGGDHNVRNVSVQVPCPSDCVVGVMDDGDDDPVSVVVVVVVNVVVVVVVD/DLFDDDDAQFKDKKAAPFFDDDQCVVCVLCPQAHWPDKADDGRHRMTMTGGDHNVSNVRVQPPCPSPCVVGVMHDTDDDVRVVVVVVVRNVVVVPVVPDDD

Secondary structure (P-SEA, 3-state):
cccbbbbcccbbbbbbccccccaaaaaaccccccccccccccccccbbbbcccaaaaaaaaacccccccccccccccccaaaaaaaaaaaaaaaaaac/ccccccccccbbbbbbccccccaaaaaaccccccccccccccccccbbbbcccaaaaaaaaaccccccccccccccccaaaaaaaaaaaaaaaaaaaaccc

GO terms:
  GO:0097322 7SK snRNA binding (F, IDA)
  GO:0005634 nucleus (C, IDA)
  GO:0017070 U6 snRNA binding (F, IDA)
  GO:1904871 positive regulation of protein localization to Cajal body (P, IDA)
  GO:1905382 positive regulation of snRNA transcription by RNA polymerase II (P, IDA)
  GO:1990904 ribonucleoprotein complex (C, IDA)
  GO:1990438 U6 2'-O-snRNA methylation (P, IMP)
  GO:0048024 regulation of mRNA splicing, via spliceosome (P, IMP)
  GO:0000494 box C/D sno(s)RNA 3'-end processing (P, IMP)
  GO:0005515 protein binding (F, IPI)
  GO:0120259 7SK snRNP (C, IDA)
  GO:0034244 negative regulation of transcription elongation by RNA polymerase II (P, IC)
  GO:0032897 negative regulation of viral transcription (P, IMP)
  GO:0000122 negative regulation of transcription by RNA polymerase II (P, IMP)
  GO:0005654 nucleoplasm (C, IDA)
  GO:0003723 RNA binding (F, HDA)

B-factor: mean 61.53, std 35.79, range [15.67, 146.02]

Nearest PDB structures (foldseek):
  6d12-assembly1_A  TM=9.971E-01  e=6.222E-17  Homo sapiens
  7slq-assembly1_B  TM=9.712E-01  e=2.617E-17  Homo sapiens
  1wi6-assembly1_A  TM=7.394E-01  e=2.368E-02  Mus musculus
  2wbr-assembly1_A  TM=7.040E-01  e=9.591E-02  Drosophila melanogaster
  2la4-assembly1_A  TM=6.406E-01  e=3.635E-01  Saccharomyces cerevisiae

Radius of gyration: 37.55 Å; Cα contacts (8 Å, |Δi|>4): 287; chains: 2; bounding box: 32×40×94 Å

Solvent-accessible surface area: 12780 Å² total

InterPro domains:
  IPR000504 RNA recognition motif domain [PF00076] (127-188)
  IPR000504 RNA recognition motif domain [PS50102] (125-188)
  IPR000504 RNA recognition motif domain [SM00360] (126-202)
  IPR002344 Lupus La protein [PR00302] (41-58)
  IPR002344 Lupus La protein [PR00302] (67-82)
  IPR002344 Lupus La protein [PR00302] (98-111)
  IPR002344 Lupus La protein [PR00302] (119-135)
  IPR002344 Lupus La protein [PR00302] (165-183)
  IPR006630 La-type HTH domain [PF05383] (38-96)
  IPR006630 La-type HTH domain [PS50961] (28-122)
  IPR006630 La-type HTH domain [SM00715] (32-112)
  IPR012677 Nucleotide-binding alpha-beta plait domain superfamily [G3DSA:3.30.70.330] (118-189)
  IPR012677 Nucleotide-binding alpha-beta plait domain superfamily [G3DSA:3.30.70.330] (438-552)
  IPR014886 La protein, xRRM domain [PF08777] (454-552)
  IPR014886 La protein, xRRM domain [PS51939] (450-563)
  IPR034887 LARP7, RNA recognition motif 1 [cd12290] (126-205)
  IPR034910 LARP7, RNA recognition motif 2 [cd12542] (454-535)
  IPR034946 La-related protein 7, La domain [cd08032] (30-111)
  IPR035979 RNA-binding domain superfamily [SSF54928] (111-188)
  IPR035979 RNA-binding domain superfamily [SSF54928] (448-551)

Sequence (199 aa):
ATGPQFVSGVIVKIISTEPLPGRKQVRDTAAISEVLYVDLLEGDTECHARFKTPLDALAVINAYTEINKKHCWKEILSGDHEQRYWQKILVDRQAKLNATGPQFVSGVIVKIISTEPLPGRKQVRDTAAISEVLYVDLLEGDTECHARFKTPLDALAVINAYTEINKKHCWKEILSGDHEQRYWQKILVDRQAKLNQPR